Protein AF-A0A8X6PZG0-F1 (afdb_monomer_lite)

Sequence (199 aa):
KGEDDTPLEDIPSATTEDASEEKPSVKRQLSFAVSETLGEDVVFRRFLATEGVLCFWKNFAYEDHGRPFLRAAHDANMEYIANVLHQQWKIKSPSIVLVVVSNIAHLHTWTNKRQLEHFQAGLIKAANTTEMWIFTPGANIGITKVIGDAVHNELLRRQALLCHKHPNQSATSLPPLTLFGVTREDLIVYGDMLDGRVS

pLDDT: mean 77.66, std 20.61, range [31.45, 98.0]

Structure (mmCIF, N/CA/C/O backbone):
data_AF-A0A8X6PZG0-F1
#
_entry.id   AF-A0A8X6PZG0-F1
#
loop_
_atom_site.group_PDB
_atom_site.id
_atom_site.type_symbol
_atom_site.label_atom_id
_atom_site.label_alt_id
_atom_site.label_comp_id
_atom_site.label_asym_id
_atom_site.label_entity_id
_atom_site.label_seq_id
_atom_site.pdbx_PDB_ins_code
_atom_site.Cartn_x
_atom_site.Cartn_y
_atom_site.Cartn_z
_atom_site.occupancy
_atom_site.B_iso_or_equiv
_atom_site.auth_seq_id
_atom_site.auth_comp_id
_atom_site.auth_asym_id
_atom_site.auth_atom_id
_atom_site.pdbx_PDB_model_num
ATOM 1 N N . LYS A 1 1 ? 65.338 21.694 -45.130 1.00 38.59 1 LYS A N 1
ATOM 2 C CA . LYS A 1 1 ? 66.323 22.267 -44.180 1.00 38.59 1 LYS A CA 1
ATOM 3 C C . LYS A 1 1 ? 65.610 23.343 -43.368 1.00 38.59 1 LYS A C 1
ATOM 5 O O . LYS A 1 1 ? 65.278 24.348 -43.982 1.00 38.59 1 LYS A O 1
ATOM 10 N N . GLY A 1 2 ? 65.385 23.212 -42.059 1.00 41.38 2 GLY A N 1
ATOM 11 C CA . GLY A 1 2 ? 65.185 21.975 -41.265 1.00 41.38 2 GLY A CA 1
ATOM 12 C C . GLY A 1 2 ? 63.705 21.560 -41.329 1.00 41.38 2 GLY A C 1
ATOM 13 O O . GLY A 1 2 ? 62.927 22.302 -41.916 1.00 41.38 2 GLY A O 1
ATOM 14 N N . GLU A 1 3 ? 63.291 20.334 -41.022 1.00 41.53 3 GLU A N 1
ATOM 15 C CA . GLU A 1 3 ? 63.399 19.618 -39.735 1.00 41.53 3 GLU A CA 1
ATOM 16 C C . GLU A 1 3 ? 62.495 20.227 -38.656 1.00 41.53 3 GLU A C 1
ATOM 18 O O . GLU A 1 3 ? 62.712 21.331 -38.163 1.00 41.53 3 GLU A O 1
ATOM 23 N N . ASP A 1 4 ? 61.431 19.462 -38.427 1.00 48.03 4 ASP A N 1
ATOM 24 C CA . ASP A 1 4 ? 60.333 19.596 -37.484 1.00 48.03 4 ASP A CA 1
ATOM 25 C C . ASP A 1 4 ? 60.723 18.807 -36.231 1.00 48.03 4 ASP A C 1
ATOM 27 O O . ASP A 1 4 ? 61.134 17.655 -36.358 1.00 48.03 4 ASP A O 1
ATOM 31 N N . ASP A 1 5 ? 60.662 19.435 -35.060 1.00 48.94 5 ASP A N 1
ATOM 32 C CA . ASP A 1 5 ? 60.844 18.766 -33.770 1.00 48.94 5 ASP A CA 1
ATOM 33 C C . ASP A 1 5 ? 60.314 19.683 -32.656 1.00 48.94 5 ASP A C 1
ATOM 35 O O . ASP A 1 5 ? 60.959 20.637 -32.213 1.00 48.94 5 ASP A O 1
ATOM 39 N N . THR A 1 6 ? 59.086 19.436 -32.207 1.00 52.16 6 THR A N 1
ATOM 40 C CA . THR A 1 6 ? 58.574 19.960 -30.933 1.00 52.16 6 THR A CA 1
ATOM 41 C C . THR A 1 6 ? 57.732 18.856 -30.289 1.00 52.16 6 THR A C 1
ATOM 43 O O . THR A 1 6 ? 56.821 18.359 -30.952 1.00 52.16 6 THR A O 1
ATOM 46 N N . PRO A 1 7 ? 58.023 18.413 -29.050 1.00 42.44 7 PRO A N 1
ATOM 47 C CA . PRO A 1 7 ? 57.372 17.227 -28.500 1.00 42.44 7 PRO A CA 1
ATOM 48 C C . PRO A 1 7 ? 55.870 17.429 -28.285 1.00 42.44 7 PRO A C 1
ATOM 50 O O . PRO A 1 7 ? 55.440 18.457 -27.763 1.00 42.44 7 PRO A O 1
ATOM 53 N N . LEU A 1 8 ? 55.084 16.409 -28.631 1.00 47.78 8 LEU A N 1
ATOM 54 C CA . LEU A 1 8 ? 53.707 16.272 -28.164 1.00 47.78 8 LEU A CA 1
ATOM 55 C C . LEU A 1 8 ? 53.730 16.026 -26.650 1.00 47.78 8 LEU A C 1
ATOM 57 O O . LEU A 1 8 ? 54.269 15.015 -26.205 1.00 47.78 8 LEU A O 1
ATOM 61 N N . GLU A 1 9 ? 53.150 16.934 -25.865 1.00 43.19 9 GLU A N 1
ATOM 62 C CA . GLU A 1 9 ? 52.881 16.664 -24.450 1.00 43.19 9 GLU A CA 1
ATOM 63 C C . GLU A 1 9 ? 51.725 15.661 -24.331 1.00 43.19 9 GLU A C 1
ATOM 65 O O . GLU A 1 9 ? 50.643 15.864 -24.890 1.00 43.19 9 GLU A O 1
ATOM 70 N N . ASP A 1 10 ? 51.962 14.572 -23.597 1.00 39.94 10 ASP A N 1
ATOM 71 C CA . ASP A 1 10 ? 50.965 13.537 -23.339 1.00 39.94 10 ASP A CA 1
ATOM 72 C C . ASP A 1 10 ? 49.775 14.108 -22.555 1.00 39.94 10 ASP A C 1
ATOM 74 O O . ASP A 1 10 ? 49.874 14.430 -21.368 1.00 39.94 10 ASP A O 1
ATOM 78 N N . ILE A 1 11 ? 48.608 14.172 -23.201 1.00 42.94 11 ILE A N 1
ATOM 79 C CA . ILE A 1 11 ? 47.340 14.365 -22.494 1.00 42.94 11 ILE A CA 1
ATOM 80 C C . ILE A 1 11 ? 47.103 13.094 -21.665 1.00 42.94 11 ILE A C 1
ATOM 82 O O . ILE A 1 11 ? 46.973 12.018 -22.259 1.00 42.94 11 ILE A O 1
ATOM 86 N N . PRO A 1 12 ? 47.017 13.167 -20.322 1.00 37.25 12 PRO A N 1
ATOM 87 C CA . PRO A 1 12 ? 46.771 11.983 -19.517 1.00 37.25 12 PRO A CA 1
ATOM 88 C C . PRO A 1 12 ? 45.410 11.399 -19.893 1.00 37.25 12 PRO A C 1
ATOM 90 O O . PRO A 1 12 ? 44.373 12.052 -19.756 1.00 37.25 12 PRO A O 1
ATOM 93 N N . SER A 1 13 ? 45.431 10.160 -20.390 1.00 34.25 13 SER A N 1
ATOM 94 C CA . SER A 1 13 ? 44.223 9.391 -20.671 1.00 34.25 13 SER A CA 1
ATOM 95 C C . SER A 1 13 ? 43.369 9.359 -19.408 1.00 34.25 13 SER A C 1
ATOM 97 O O . SER A 1 13 ? 43.848 8.933 -18.356 1.00 34.25 13 SER A O 1
ATOM 99 N N . ALA A 1 14 ? 42.133 9.853 -19.498 1.00 32.38 14 ALA A N 1
ATOM 100 C CA . ALA A 1 14 ? 41.215 9.853 -18.372 1.00 32.38 14 ALA A CA 1
ATOM 101 C C . ALA A 1 14 ? 40.954 8.403 -17.958 1.00 32.38 14 ALA A C 1
ATOM 103 O O . ALA A 1 14 ? 40.225 7.674 -18.638 1.00 32.38 14 ALA A O 1
ATOM 104 N N . THR A 1 15 ? 41.580 7.991 -16.854 1.00 31.45 15 THR A N 1
ATOM 105 C CA . THR A 1 15 ? 41.373 6.683 -16.247 1.00 31.45 15 THR A CA 1
ATOM 106 C C . THR A 1 15 ? 39.877 6.507 -16.059 1.00 31.45 15 THR A C 1
ATOM 108 O O . THR A 1 15 ? 39.234 7.310 -15.382 1.00 31.45 15 THR A O 1
ATOM 111 N N . THR A 1 16 ? 39.308 5.483 -16.689 1.00 37.00 16 THR A N 1
ATOM 112 C CA . THR A 1 16 ? 37.933 5.096 -16.395 1.00 37.00 16 THR A CA 1
ATOM 113 C C . THR A 1 16 ? 37.967 4.476 -15.008 1.00 37.00 16 THR A C 1
ATOM 115 O O . THR A 1 16 ? 38.276 3.298 -14.856 1.00 37.00 16 THR A O 1
ATOM 118 N N . GLU A 1 17 ? 37.761 5.305 -13.986 1.00 37.28 17 GLU A N 1
ATOM 119 C CA . GLU A 1 17 ? 37.477 4.817 -12.647 1.00 37.28 17 GLU A CA 1
ATOM 120 C C . GLU A 1 17 ? 36.168 4.038 -12.746 1.00 37.28 17 GLU A C 1
ATOM 122 O O . GLU A 1 17 ? 35.089 4.624 -12.869 1.00 37.28 17 GLU A O 1
ATOM 127 N N . ASP A 1 18 ? 36.280 2.707 -12.738 1.00 34.50 18 ASP A N 1
ATOM 128 C CA . ASP A 1 18 ? 35.162 1.814 -12.471 1.00 34.50 18 ASP A CA 1
ATOM 129 C C . ASP A 1 18 ? 34.647 2.151 -11.071 1.00 34.50 18 ASP A C 1
ATOM 131 O O . ASP A 1 18 ? 35.077 1.594 -10.058 1.00 34.50 18 ASP A O 1
ATOM 135 N N . ALA A 1 19 ? 33.714 3.101 -11.022 1.00 34.88 19 ALA A N 1
ATOM 136 C CA . ALA A 1 19 ? 32.859 3.335 -9.882 1.00 34.88 19 ALA A CA 1
ATOM 137 C C . ALA A 1 19 ? 31.979 2.095 -9.726 1.00 34.88 19 ALA A C 1
ATOM 139 O O . ALA A 1 19 ? 30.840 2.044 -10.195 1.00 34.88 19 ALA A O 1
ATOM 140 N N . SER A 1 20 ? 32.535 1.069 -9.081 1.00 39.41 20 SER A N 1
ATOM 141 C CA . SER A 1 20 ? 31.776 -0.057 -8.577 1.00 39.41 20 SER A CA 1
ATOM 142 C C . SER A 1 20 ? 30.712 0.510 -7.647 1.00 39.41 20 SER A C 1
ATOM 144 O O . SER A 1 20 ? 31.014 0.886 -6.513 1.00 39.41 20 SER A O 1
ATOM 146 N N . GLU A 1 21 ? 29.475 0.603 -8.137 1.00 42.00 21 GLU A N 1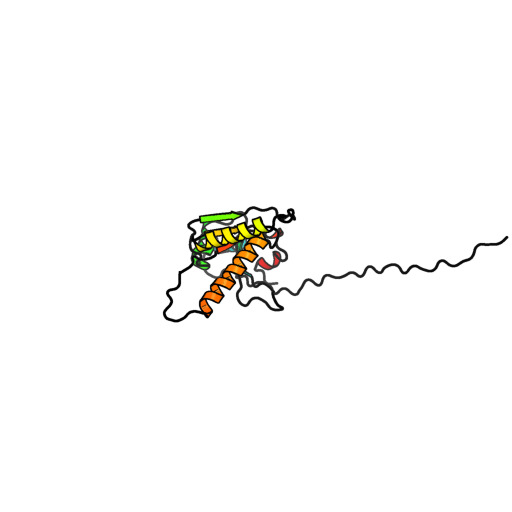
ATOM 147 C CA . GLU A 1 21 ? 28.314 0.850 -7.295 1.00 42.00 21 GLU A CA 1
ATOM 148 C C . GLU A 1 21 ? 28.261 -0.284 -6.268 1.00 42.00 21 GLU A C 1
ATOM 150 O O . GLU A 1 21 ? 27.760 -1.378 -6.548 1.00 42.00 21 GLU A O 1
ATOM 155 N N . GLU A 1 22 ? 28.817 -0.041 -5.077 1.00 38.97 22 GLU A N 1
ATOM 156 C CA . GLU A 1 22 ? 28.625 -0.912 -3.929 1.00 38.97 22 GLU A CA 1
ATOM 157 C C . GLU A 1 22 ? 27.123 -0.966 -3.669 1.00 38.97 22 GLU A C 1
ATOM 159 O O . GLU A 1 22 ? 26.534 -0.055 -3.078 1.00 38.97 22 GLU A O 1
ATOM 164 N N . LYS A 1 23 ? 26.483 -2.041 -4.147 1.00 42.41 23 LYS A N 1
ATOM 165 C CA . LYS A 1 23 ? 25.095 -2.334 -3.806 1.00 42.41 23 LYS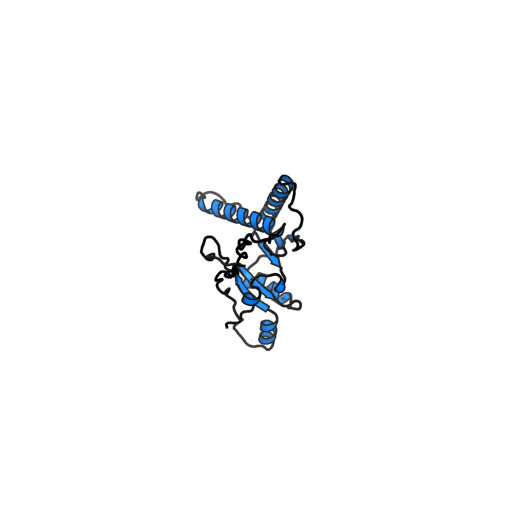 A CA 1
ATOM 166 C C . LYS A 1 23 ? 25.009 -2.295 -2.281 1.00 42.41 23 LYS A C 1
ATOM 168 O O . LYS A 1 23 ? 25.719 -3.071 -1.635 1.00 42.41 23 LYS A O 1
ATOM 173 N N . PRO A 1 24 ? 24.185 -1.406 -1.696 1.00 44.41 24 PRO A N 1
ATOM 174 C CA . PRO A 1 24 ? 24.128 -1.265 -0.252 1.00 44.41 24 PRO A CA 1
ATOM 175 C C . PRO A 1 24 ? 23.790 -2.618 0.371 1.00 44.41 24 PRO A C 1
ATOM 177 O O . PRO A 1 24 ? 23.024 -3.393 -0.202 1.00 44.41 24 PRO A O 1
ATOM 180 N N . SER A 1 25 ? 24.348 -2.905 1.546 1.00 47.44 25 SER A N 1
ATOM 181 C CA . SER A 1 25 ? 24.145 -4.169 2.257 1.00 47.44 25 SER A CA 1
ATOM 182 C C . SER A 1 25 ? 22.712 -4.282 2.804 1.00 47.44 25 SER A C 1
ATOM 184 O O . SER A 1 25 ? 22.428 -4.084 3.989 1.00 47.44 25 SER A O 1
ATOM 186 N N . VAL A 1 26 ? 21.774 -4.599 1.907 1.00 54.59 26 VAL A N 1
ATOM 187 C CA . VAL A 1 26 ? 20.368 -4.832 2.235 1.00 54.59 26 VAL A CA 1
ATOM 188 C C . VAL A 1 26 ? 20.246 -6.153 2.997 1.00 54.59 26 VAL A C 1
ATOM 190 O O . VAL A 1 26 ? 20.690 -7.203 2.535 1.00 54.59 26 VAL A O 1
ATOM 193 N N . LYS A 1 27 ? 19.626 -6.119 4.180 1.00 57.44 27 LYS A N 1
ATOM 194 C CA . LYS A 1 27 ? 19.271 -7.328 4.926 1.00 57.44 27 LYS A CA 1
ATOM 195 C C . LYS A 1 27 ? 18.163 -8.059 4.174 1.00 57.44 27 LYS A C 1
ATOM 197 O O . LYS A 1 27 ? 17.164 -7.443 3.799 1.00 57.44 27 LYS A O 1
ATOM 202 N N . ARG A 1 28 ? 18.315 -9.378 4.012 1.00 59.06 28 ARG A N 1
ATOM 203 C CA . ARG A 1 28 ? 17.260 -10.248 3.478 1.00 59.06 28 ARG A CA 1
ATOM 204 C C . ARG A 1 28 ? 15.974 -10.046 4.286 1.00 59.06 28 ARG A C 1
ATOM 206 O O . ARG A 1 28 ? 16.001 -10.032 5.516 1.00 59.06 28 ARG A O 1
ATOM 213 N N . GLN A 1 29 ? 14.865 -9.890 3.575 1.00 71.06 29 GLN A N 1
ATOM 214 C CA . GLN A 1 29 ? 13.555 -9.652 4.169 1.00 71.06 29 GLN A CA 1
ATOM 215 C C . GLN A 1 29 ? 13.000 -10.949 4.769 1.00 71.06 29 GLN A C 1
ATOM 217 O O . GLN A 1 29 ? 13.155 -12.026 4.184 1.00 71.06 29 GLN A O 1
ATOM 222 N N . LEU A 1 30 ? 12.375 -10.858 5.947 1.00 59.81 30 LEU A N 1
ATOM 223 C CA . LEU A 1 30 ? 11.860 -12.035 6.649 1.00 59.81 30 LEU A CA 1
ATOM 224 C C . LEU A 1 30 ? 10.724 -12.651 5.836 1.00 59.81 30 LEU A C 1
ATOM 226 O O . LEU A 1 30 ? 9.656 -12.063 5.704 1.00 59.81 30 LEU A O 1
ATOM 230 N N . SER A 1 31 ? 10.964 -13.835 5.294 1.00 50.22 31 SER A N 1
ATOM 231 C CA . SER A 1 31 ? 10.019 -14.604 4.490 1.00 50.22 31 SER A CA 1
ATOM 232 C C . SER A 1 31 ? 9.820 -15.960 5.158 1.00 50.22 31 SER A C 1
ATOM 234 O O . SER A 1 31 ? 10.783 -16.613 5.561 1.00 50.22 31 SER A O 1
ATOM 236 N N . PHE A 1 32 ? 8.563 -16.358 5.333 1.00 50.75 32 PHE A N 1
ATOM 237 C CA . PHE A 1 32 ? 8.198 -17.572 6.050 1.00 50.75 32 PHE A CA 1
ATOM 238 C C . PHE A 1 32 ? 7.709 -18.619 5.053 1.00 50.75 32 PHE A C 1
ATOM 240 O O . PHE A 1 32 ? 6.644 -18.482 4.450 1.00 50.75 32 PHE A O 1
ATOM 247 N N . ALA A 1 33 ? 8.468 -19.704 4.906 1.00 49.09 33 ALA A N 1
ATOM 248 C CA . ALA A 1 33 ? 7.941 -20.911 4.288 1.00 49.09 33 ALA A CA 1
ATOM 249 C C . ALA A 1 33 ? 6.881 -21.519 5.224 1.00 49.09 33 ALA A C 1
ATOM 251 O O . ALA A 1 33 ? 7.169 -21.810 6.385 1.00 49.09 33 ALA A O 1
ATOM 252 N N . VAL A 1 34 ? 5.657 -21.707 4.722 1.00 45.34 34 VAL A N 1
ATOM 253 C CA . VAL A 1 34 ? 4.503 -22.177 5.511 1.00 45.34 34 VAL A CA 1
ATOM 254 C C . VAL A 1 34 ? 4.805 -23.501 6.224 1.00 45.34 34 VAL A C 1
ATOM 256 O O . VAL A 1 34 ? 5.212 -24.470 5.580 1.00 45.34 34 VAL A O 1
ATOM 259 N N . SER A 1 35 ? 4.549 -23.548 7.532 1.00 41.91 35 SER A N 1
ATOM 260 C CA . SER A 1 35 ? 4.639 -24.713 8.427 1.00 41.91 35 SER A CA 1
ATOM 261 C C . SER A 1 35 ? 3.492 -24.564 9.440 1.00 41.91 35 SER A C 1
ATOM 263 O O . SER A 1 35 ? 3.418 -23.523 10.081 1.00 41.91 35 SER A O 1
ATOM 265 N N . GLU A 1 36 ? 2.525 -25.462 9.625 1.00 45.12 36 GLU A N 1
ATOM 266 C CA . GLU A 1 36 ? 2.284 -26.833 9.127 1.00 45.12 36 GLU A CA 1
ATOM 267 C C . GLU A 1 36 ? 0.831 -26.921 8.542 1.00 45.12 36 GLU A C 1
ATOM 269 O O . GLU A 1 36 ? 0.201 -25.881 8.370 1.00 45.12 36 GLU A O 1
ATOM 274 N N . THR A 1 37 ? 0.180 -28.030 8.147 1.00 42.72 37 THR A N 1
ATOM 275 C CA . THR A 1 37 ? 0.330 -29.479 8.425 1.00 42.72 37 THR A CA 1
ATOM 276 C C . THR A 1 37 ? 0.158 -30.351 7.162 1.00 42.72 37 THR A C 1
ATOM 278 O O . THR A 1 37 ? 0.928 -30.197 6.216 1.00 42.72 37 THR A O 1
ATOM 281 N N . LEU A 1 38 ? -0.767 -31.320 7.152 1.00 45.19 38 LEU A N 1
ATOM 282 C CA . LEU A 1 38 ? -0.899 -32.363 6.130 1.00 45.19 38 LEU A CA 1
ATOM 283 C C . LEU A 1 38 ? -1.725 -31.927 4.907 1.00 45.19 38 LEU A C 1
ATOM 285 O O . LEU A 1 38 ? -2.863 -31.484 5.043 1.00 45.19 38 LEU A O 1
ATOM 289 N N . GLY A 1 39 ? -1.198 -32.201 3.710 1.00 47.06 39 GLY A N 1
ATOM 290 C CA . GLY A 1 39 ? -1.947 -32.218 2.447 1.00 47.06 39 GLY A CA 1
ATOM 291 C C . GLY A 1 39 ? -1.049 -32.003 1.226 1.00 47.06 39 GLY A C 1
ATOM 292 O O . GLY A 1 39 ? -0.124 -31.194 1.283 1.00 47.06 39 GLY A O 1
ATOM 293 N N . GLU A 1 40 ? -1.326 -32.683 0.107 1.00 48.28 40 GLU A N 1
ATOM 294 C CA . GLU A 1 40 ? -0.607 -32.468 -1.170 1.00 48.28 40 GLU A CA 1
ATOM 295 C C . GLU A 1 40 ? -0.717 -31.003 -1.650 1.00 48.28 40 GLU A C 1
ATOM 297 O O . GLU A 1 40 ? 0.245 -30.431 -2.169 1.00 48.28 40 GLU A O 1
ATOM 302 N N . ASP A 1 41 ? -1.840 -30.354 -1.322 1.00 54.69 41 ASP A N 1
ATOM 303 C CA . ASP A 1 41 ? -2.086 -28.909 -1.394 1.00 54.69 41 ASP A CA 1
ATOM 304 C C . ASP A 1 41 ? -0.923 -28.028 -0.903 1.00 54.69 41 ASP A C 1
ATOM 306 O O . ASP A 1 41 ? -0.700 -26.944 -1.441 1.00 54.69 41 ASP A O 1
ATOM 310 N N . VAL A 1 42 ? -0.194 -28.441 0.141 1.00 50.06 42 VAL A N 1
ATOM 311 C CA . VAL A 1 42 ? 0.846 -27.612 0.778 1.00 50.06 42 VAL A CA 1
ATOM 312 C C . VAL A 1 42 ? 2.086 -27.492 -0.110 1.00 50.06 42 VAL A C 1
ATOM 314 O O . VAL A 1 42 ? 2.713 -26.431 -0.158 1.00 50.06 42 VAL A O 1
ATOM 317 N N . VAL A 1 43 ? 2.417 -28.547 -0.859 1.00 49.84 43 VAL A N 1
ATOM 318 C CA . VAL A 1 43 ? 3.528 -28.529 -1.821 1.00 49.84 43 VAL A CA 1
ATOM 319 C C . VAL A 1 43 ? 3.181 -27.603 -2.986 1.00 49.84 43 VAL A C 1
ATOM 321 O O . VAL A 1 43 ? 3.980 -26.736 -3.330 1.00 49.84 43 VAL A O 1
ATOM 324 N N . PHE A 1 44 ? 1.962 -27.710 -3.521 1.00 52.84 44 PHE A N 1
ATOM 325 C CA . PHE A 1 44 ? 1.475 -26.849 -4.603 1.00 52.84 44 PHE A CA 1
ATOM 326 C C . PHE A 1 44 ? 1.447 -25.365 -4.187 1.00 52.84 44 PHE A C 1
ATOM 328 O O . PHE A 1 44 ? 1.975 -24.507 -4.895 1.00 52.84 44 PHE A O 1
ATOM 335 N N . ARG A 1 45 ? 0.940 -25.052 -2.984 1.00 52.72 45 ARG A N 1
ATOM 336 C CA . ARG A 1 45 ? 0.908 -23.678 -2.441 1.00 52.72 45 ARG A CA 1
ATOM 337 C C . ARG A 1 45 ? 2.302 -23.067 -2.264 1.00 52.72 45 ARG A C 1
ATOM 339 O O . ARG A 1 45 ? 2.478 -21.904 -2.607 1.00 52.72 45 ARG A O 1
ATOM 346 N N . ARG A 1 46 ? 3.302 -23.835 -1.804 1.00 50.44 46 ARG A N 1
ATOM 347 C CA . ARG A 1 46 ? 4.698 -23.359 -1.656 1.00 50.44 46 ARG A CA 1
ATOM 348 C C . ARG A 1 46 ? 5.372 -22.974 -2.981 1.00 50.44 46 ARG A C 1
ATOM 350 O O . ARG A 1 46 ? 6.333 -22.210 -2.952 1.00 50.44 46 ARG A O 1
ATOM 357 N N . PHE A 1 47 ? 4.897 -23.479 -4.122 1.00 55.12 47 PHE A N 1
ATOM 358 C CA . PHE A 1 47 ? 5.377 -23.054 -5.442 1.00 55.12 47 PHE A CA 1
ATOM 359 C C . PHE A 1 47 ? 4.615 -21.848 -6.007 1.00 55.12 47 PHE A C 1
ATOM 361 O O . PHE A 1 47 ? 5.173 -21.120 -6.825 1.00 55.12 47 PHE A O 1
ATOM 368 N N . LEU A 1 48 ? 3.372 -21.620 -5.568 1.00 66.44 48 LEU A N 1
ATOM 369 C CA . LEU A 1 48 ? 2.512 -20.551 -6.082 1.00 66.44 48 LEU A CA 1
ATOM 370 C C . LEU A 1 48 ? 2.464 -19.292 -5.205 1.00 66.44 48 LEU A C 1
ATOM 372 O O . LEU A 1 48 ? 2.015 -18.260 -5.699 1.00 66.44 48 LEU A O 1
ATOM 376 N N . ALA A 1 49 ? 2.906 -19.331 -3.943 1.00 77.25 49 ALA A N 1
ATOM 377 C CA . ALA A 1 49 ? 2.964 -18.142 -3.093 1.00 77.25 49 ALA A CA 1
ATOM 378 C C . ALA A 1 49 ? 4.058 -18.180 -2.007 1.00 77.25 49 ALA A C 1
ATOM 380 O O . ALA A 1 49 ? 4.408 -19.234 -1.475 1.00 77.25 49 ALA A O 1
ATOM 381 N N . THR A 1 50 ? 4.563 -16.999 -1.637 1.00 85.31 50 THR A N 1
ATOM 382 C CA . THR A 1 50 ? 5.499 -16.780 -0.520 1.00 85.31 50 THR A CA 1
ATOM 383 C C . THR A 1 50 ? 5.035 -15.582 0.306 1.00 85.31 50 THR A C 1
ATOM 385 O O . THR A 1 50 ? 4.792 -14.508 -0.242 1.00 85.31 50 THR A O 1
ATOM 388 N N . GLU A 1 51 ? 4.931 -15.746 1.624 1.00 87.56 51 GLU A N 1
ATOM 389 C CA . GLU A 1 51 ? 4.557 -14.676 2.556 1.00 87.56 51 GLU A CA 1
ATOM 390 C C . GLU A 1 51 ? 5.772 -14.171 3.339 1.00 87.56 51 GLU A C 1
ATOM 392 O O . GLU A 1 51 ? 6.687 -14.930 3.670 1.00 87.56 51 GLU A O 1
ATOM 397 N N . GLY A 1 52 ? 5.784 -12.879 3.662 1.00 89.62 52 GLY A N 1
ATOM 398 C CA . GLY A 1 52 ? 6.871 -12.279 4.426 1.00 89.62 52 GLY A CA 1
ATOM 399 C C . GLY A 1 52 ? 6.604 -10.848 4.875 1.00 89.62 52 GLY A C 1
ATOM 400 O O . GLY A 1 52 ? 5.483 -10.347 4.809 1.00 89.62 52 GLY A O 1
ATOM 401 N N . VAL A 1 53 ? 7.657 -10.185 5.349 1.00 91.19 53 VAL A N 1
ATOM 402 C CA . VAL A 1 53 ? 7.644 -8.831 5.902 1.00 91.19 53 VAL A CA 1
ATOM 403 C C . VAL A 1 53 ? 8.797 -8.015 5.310 1.00 91.19 53 VAL A C 1
ATOM 405 O O . VAL A 1 53 ? 9.957 -8.397 5.436 1.00 91.19 53 VAL A O 1
ATOM 408 N N . LEU A 1 54 ? 8.467 -6.875 4.696 1.00 91.44 54 LEU A N 1
ATOM 409 C CA . LEU A 1 54 ? 9.406 -5.870 4.192 1.00 91.44 54 LEU A CA 1
ATOM 410 C C . LEU A 1 54 ? 9.708 -4.820 5.269 1.00 91.44 54 LEU A C 1
ATOM 412 O O . LEU A 1 54 ? 8.851 -3.993 5.584 1.00 91.44 54 LEU A O 1
ATOM 416 N N . CYS A 1 55 ? 10.931 -4.795 5.785 1.00 91.19 55 CYS A N 1
ATOM 417 C CA . CYS A 1 55 ? 11.472 -3.681 6.558 1.00 91.19 55 CYS A CA 1
ATOM 418 C C . CYS A 1 55 ? 12.321 -2.797 5.634 1.00 91.19 55 CYS A C 1
ATOM 420 O O . CYS A 1 55 ? 13.329 -3.244 5.081 1.00 91.19 55 CYS A O 1
ATOM 422 N N . PHE A 1 56 ? 11.925 -1.537 5.458 1.00 90.50 56 PHE A N 1
ATOM 423 C CA . PHE A 1 56 ? 12.651 -0.585 4.614 1.00 90.50 56 PHE A CA 1
ATOM 424 C C . PHE A 1 56 ? 13.848 0.016 5.361 1.00 90.50 56 PHE A C 1
ATOM 426 O O . PHE A 1 56 ? 13.776 0.243 6.567 1.00 90.50 56 PHE A O 1
ATOM 433 N N . TRP A 1 57 ? 14.941 0.297 4.647 1.00 87.81 57 TRP A N 1
ATOM 434 C CA . TRP A 1 57 ? 16.072 1.055 5.187 1.00 87.81 57 TRP A CA 1
ATOM 435 C C . TRP A 1 57 ? 15.803 2.559 5.077 1.00 87.81 57 TRP A C 1
ATOM 437 O O . TRP A 1 57 ? 15.531 3.068 3.988 1.00 87.81 57 TRP A O 1
ATOM 447 N N . LYS A 1 58 ? 15.876 3.277 6.199 1.00 87.31 58 LYS A N 1
ATOM 448 C CA . LYS A 1 58 ? 15.618 4.717 6.302 1.00 87.31 58 LYS A CA 1
ATOM 449 C C . LYS A 1 58 ? 16.392 5.290 7.489 1.00 87.31 58 LYS A C 1
ATOM 451 O O . LYS A 1 58 ? 16.487 4.654 8.529 1.00 87.31 58 LYS A O 1
ATOM 456 N N . ASN A 1 59 ? 16.932 6.503 7.354 1.00 89.00 59 ASN A N 1
ATOM 457 C CA . ASN A 1 59 ? 17.644 7.203 8.435 1.00 89.00 59 ASN A CA 1
ATOM 458 C C . ASN A 1 59 ? 18.754 6.356 9.108 1.00 89.00 59 ASN A C 1
ATOM 460 O O . ASN A 1 59 ? 18.882 6.360 10.328 1.00 89.00 59 ASN A O 1
ATOM 464 N N . PHE A 1 60 ? 19.550 5.636 8.306 1.00 91.44 60 PHE A N 1
ATOM 465 C CA . PHE A 1 60 ? 20.654 4.766 8.755 1.00 91.44 60 PHE A CA 1
ATOM 466 C C . PHE A 1 60 ? 20.248 3.537 9.601 1.00 91.44 60 PHE A C 1
ATOM 468 O O . PHE A 1 60 ? 21.103 2.925 10.241 1.00 91.44 60 PHE A O 1
ATOM 475 N N . ALA A 1 61 ? 18.972 3.142 9.580 1.00 91.50 61 ALA A N 1
ATOM 476 C CA . ALA A 1 61 ? 18.470 1.926 10.217 1.00 91.50 61 ALA A CA 1
ATOM 477 C C . ALA A 1 61 ? 17.387 1.240 9.362 1.00 91.50 61 ALA A C 1
ATOM 479 O O . ALA A 1 61 ? 16.923 1.785 8.360 1.00 91.50 61 ALA A O 1
ATOM 480 N N . TYR A 1 62 ? 16.968 0.036 9.756 1.00 89.75 62 TYR A N 1
ATOM 481 C CA . TYR A 1 62 ? 15.725 -0.561 9.254 1.00 89.75 62 TYR A CA 1
ATOM 482 C C . TYR A 1 62 ? 14.539 -0.013 10.052 1.00 89.75 62 TYR A C 1
ATOM 484 O O . TYR A 1 62 ? 14.678 0.221 11.249 1.00 89.75 62 TYR A O 1
ATOM 492 N N . GLU A 1 63 ? 13.380 0.167 9.416 1.00 89.94 63 GLU A N 1
ATOM 493 C CA . GLU A 1 63 ? 12.140 0.477 10.137 1.00 89.94 63 GLU A CA 1
ATOM 494 C C . GLU A 1 63 ? 11.796 -0.644 11.138 1.00 89.94 63 GLU A C 1
ATOM 496 O O . GLU A 1 63 ? 11.754 -1.818 10.763 1.00 89.94 63 GLU A O 1
ATOM 501 N N . ASP A 1 64 ? 11.492 -0.276 12.390 1.00 86.19 64 ASP A N 1
ATOM 502 C CA . ASP A 1 64 ? 11.098 -1.213 13.463 1.00 86.19 64 ASP A CA 1
ATOM 503 C C . ASP A 1 64 ? 9.821 -1.999 13.125 1.00 86.19 64 ASP A C 1
ATOM 505 O O . ASP A 1 64 ? 9.604 -3.126 13.574 1.00 86.19 64 ASP A O 1
ATOM 509 N N . HIS A 1 65 ? 8.952 -1.387 12.322 1.00 88.38 65 HIS A N 1
ATOM 510 C CA . HIS A 1 65 ? 7.735 -1.990 11.810 1.00 88.38 65 HIS A CA 1
ATOM 511 C C . HIS A 1 65 ? 7.907 -2.257 10.321 1.00 88.38 65 HIS A C 1
ATOM 513 O O . HIS A 1 65 ? 7.999 -1.316 9.532 1.00 88.38 65 HIS A O 1
ATOM 519 N N . GLY A 1 66 ? 7.884 -3.526 9.923 1.00 90.94 66 GLY A N 1
ATOM 520 C CA . GLY A 1 66 ? 7.813 -3.896 8.514 1.00 90.94 66 GLY A CA 1
ATOM 521 C C . GLY A 1 66 ? 6.408 -3.750 7.916 1.00 90.94 66 GLY A C 1
ATOM 522 O O . GLY A 1 66 ? 5.454 -3.326 8.577 1.00 90.94 66 GLY A O 1
ATOM 523 N N . ARG A 1 67 ? 6.266 -4.092 6.636 1.00 92.31 67 ARG A N 1
ATOM 524 C CA . ARG A 1 67 ? 4.986 -4.216 5.922 1.00 92.31 67 ARG A CA 1
ATOM 525 C C . ARG A 1 67 ? 4.835 -5.656 5.437 1.00 92.31 67 ARG A C 1
ATOM 527 O O . ARG A 1 67 ? 5.785 -6.159 4.840 1.00 92.31 67 ARG A O 1
ATOM 534 N N . PRO A 1 68 ? 3.702 -6.333 5.675 1.00 94.44 68 PRO A N 1
ATOM 535 C CA . PRO A 1 68 ? 3.520 -7.681 5.163 1.00 94.44 68 PRO A CA 1
ATOM 536 C C . PRO A 1 68 ? 3.480 -7.661 3.629 1.00 94.44 68 PRO A C 1
ATOM 538 O O . PRO A 1 68 ? 2.960 -6.717 3.029 1.00 94.44 68 PRO A O 1
ATOM 541 N N . PHE A 1 69 ? 4.036 -8.694 3.002 1.00 93.94 69 PHE A N 1
ATOM 542 C CA . PHE A 1 69 ? 3.971 -8.906 1.562 1.00 93.94 69 PHE A CA 1
ATOM 543 C C . PHE A 1 69 ? 3.562 -10.342 1.241 1.00 93.94 69 PHE A C 1
ATOM 545 O O . PHE A 1 69 ? 3.824 -11.274 2.003 1.00 93.94 69 PHE A O 1
ATOM 552 N N . LEU A 1 70 ? 2.928 -10.494 0.083 1.00 92.94 70 LEU A N 1
ATOM 553 C CA . LEU A 1 70 ? 2.559 -11.768 -0.510 1.00 92.94 70 LEU A CA 1
ATOM 554 C C . LEU A 1 70 ? 3.089 -11.763 -1.942 1.00 92.94 70 LEU A C 1
ATOM 556 O O . LEU A 1 70 ? 2.588 -11.030 -2.793 1.00 92.94 70 LEU A O 1
ATOM 560 N N . ARG A 1 71 ? 4.115 -12.570 -2.197 1.00 90.94 71 ARG A N 1
ATOM 561 C CA . ARG A 1 71 ? 4.508 -12.961 -3.549 1.00 90.94 71 ARG A CA 1
ATOM 562 C C . ARG A 1 71 ? 3.541 -14.050 -3.997 1.00 90.94 71 ARG A C 1
ATOM 564 O O . ARG A 1 71 ? 3.296 -14.984 -3.238 1.00 90.94 71 ARG A O 1
ATOM 571 N N . ALA A 1 72 ? 3.013 -13.946 -5.209 1.00 89.75 72 ALA A N 1
ATOM 572 C CA . ALA A 1 72 ? 2.111 -14.936 -5.780 1.00 89.75 72 ALA A CA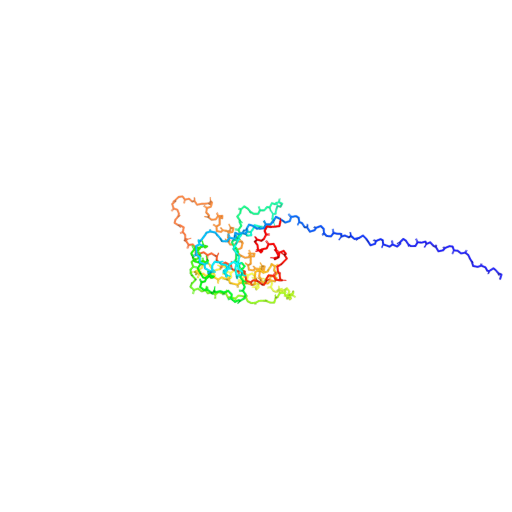 1
ATOM 573 C C . ALA A 1 72 ? 2.405 -15.128 -7.271 1.00 89.75 72 ALA A C 1
ATOM 575 O O . ALA A 1 72 ? 2.750 -14.173 -7.970 1.00 89.75 72 ALA A O 1
ATOM 576 N N . ALA A 1 73 ? 2.258 -16.359 -7.753 1.00 88.44 73 ALA A N 1
ATOM 577 C CA . ALA A 1 73 ? 2.256 -16.669 -9.173 1.00 88.44 73 ALA A CA 1
ATOM 578 C C . ALA A 1 73 ? 1.015 -16.067 -9.857 1.00 88.44 73 ALA A C 1
ATOM 580 O O . ALA A 1 73 ? -0.011 -15.819 -9.223 1.00 88.44 73 ALA A O 1
ATOM 581 N N . HIS A 1 74 ? 1.098 -15.842 -11.168 1.00 88.50 74 HIS A N 1
ATOM 582 C CA . HIS A 1 74 ? 0.026 -15.224 -11.963 1.00 88.50 74 HIS A CA 1
ATOM 583 C C . HIS A 1 74 ? -1.303 -16.007 -11.982 1.00 88.50 74 HIS A C 1
ATOM 585 O O . HIS A 1 74 ? -2.356 -15.441 -12.261 1.00 88.50 74 HIS A O 1
ATOM 591 N N . ASP A 1 75 ? -1.226 -17.300 -11.689 1.00 86.00 75 ASP A N 1
ATOM 592 C CA . ASP A 1 75 ? -2.273 -18.316 -11.649 1.00 86.00 75 ASP A CA 1
ATOM 593 C C . ASP A 1 75 ? -2.576 -18.778 -10.210 1.00 86.00 75 ASP A C 1
ATOM 595 O O . ASP A 1 75 ? -3.304 -19.749 -9.997 1.00 86.00 75 ASP A O 1
ATOM 599 N N . ALA A 1 76 ? -2.034 -18.080 -9.204 1.00 86.25 76 ALA A N 1
ATOM 600 C CA . ALA A 1 76 ? -2.320 -18.359 -7.806 1.00 86.25 76 ALA A CA 1
ATOM 601 C C . ALA A 1 76 ? -3.820 -18.211 -7.499 1.00 86.25 76 ALA A C 1
ATOM 603 O O . ALA A 1 76 ? -4.504 -17.298 -7.961 1.00 86.25 76 ALA A O 1
ATOM 604 N N . ASN A 1 77 ? -4.324 -19.120 -6.667 1.00 86.94 77 ASN A N 1
ATOM 605 C CA . ASN A 1 77 ? -5.726 -19.165 -6.278 1.00 86.94 77 ASN A CA 1
ATOM 606 C C . ASN A 1 77 ? -6.163 -17.868 -5.547 1.00 86.94 77 ASN A C 1
ATOM 608 O O . ASN A 1 77 ? -5.534 -17.439 -4.577 1.00 86.94 77 ASN A O 1
ATOM 612 N N . MET A 1 78 ? -7.263 -17.254 -5.994 1.00 89.00 78 MET A N 1
ATOM 613 C CA . MET A 1 78 ? -7.740 -15.973 -5.455 1.00 89.00 78 MET A CA 1
ATOM 614 C C . MET A 1 78 ? -8.343 -16.098 -4.051 1.00 89.00 78 MET A C 1
ATOM 616 O O . MET A 1 78 ? -8.196 -15.179 -3.243 1.00 89.00 78 MET A O 1
ATOM 620 N N . GLU A 1 79 ? -8.975 -17.227 -3.725 1.00 89.81 79 GLU A N 1
ATOM 621 C CA . GLU A 1 79 ? -9.503 -17.500 -2.385 1.00 89.81 79 GLU A CA 1
ATOM 622 C C . GLU A 1 79 ? -8.370 -17.575 -1.347 1.00 89.81 79 GLU A C 1
ATOM 624 O O . GLU A 1 79 ? -8.531 -17.090 -0.226 1.00 89.81 79 GLU A O 1
ATOM 629 N N . TYR A 1 80 ? -7.197 -18.095 -1.727 1.00 87.12 80 TYR A N 1
ATOM 630 C CA . TYR A 1 80 ? -5.987 -18.068 -0.905 1.00 87.12 80 TYR A CA 1
ATOM 631 C C . TYR A 1 80 ? -5.543 -16.630 -0.623 1.00 87.12 80 TYR A C 1
ATOM 633 O O . TYR A 1 80 ? -5.369 -16.270 0.540 1.00 87.12 80 TYR A O 1
ATOM 641 N N . ILE A 1 81 ? -5.428 -15.787 -1.656 1.00 90.62 81 ILE A N 1
ATOM 642 C CA . ILE A 1 81 ? -5.047 -14.372 -1.500 1.00 90.62 81 ILE A CA 1
ATOM 643 C C . ILE A 1 81 ? -6.047 -13.649 -0.582 1.00 90.62 81 ILE A C 1
ATOM 645 O O . ILE A 1 81 ? -5.645 -12.981 0.371 1.00 90.62 81 ILE A O 1
ATOM 649 N N . ALA A 1 82 ? -7.353 -13.830 -0.798 1.00 91.44 82 ALA A N 1
ATOM 650 C CA . ALA A 1 82 ? -8.390 -13.249 0.055 1.00 91.44 82 ALA A CA 1
ATOM 651 C C . ALA A 1 82 ? -8.295 -13.736 1.516 1.00 91.44 82 ALA A C 1
ATOM 653 O O . ALA A 1 82 ? -8.456 -12.946 2.451 1.00 91.44 82 ALA A O 1
ATOM 654 N N . ASN A 1 83 ? -7.979 -15.018 1.728 1.00 90.88 83 ASN A N 1
ATOM 655 C CA . ASN A 1 83 ? -7.753 -15.588 3.053 1.00 90.88 83 ASN A CA 1
ATOM 656 C C . ASN A 1 83 ? -6.517 -14.984 3.746 1.00 90.88 83 ASN A C 1
ATOM 658 O O . ASN A 1 83 ? -6.590 -14.674 4.935 1.00 90.88 83 ASN A O 1
ATOM 662 N N . VAL A 1 84 ? -5.416 -14.740 3.026 1.00 91.88 84 VAL A N 1
ATOM 663 C CA . VAL A 1 84 ? -4.247 -14.011 3.556 1.00 91.88 84 VAL A CA 1
ATOM 664 C C . VAL A 1 84 ? -4.663 -12.616 4.038 1.00 91.88 84 VAL A C 1
ATOM 666 O O . VAL A 1 84 ? -4.471 -12.284 5.210 1.00 91.88 84 VAL A O 1
ATOM 669 N N . LEU A 1 85 ? -5.314 -11.823 3.179 1.00 93.25 85 LEU A N 1
ATOM 670 C CA . LEU A 1 85 ? -5.698 -10.442 3.500 1.00 93.25 85 LEU A CA 1
ATOM 671 C C . LEU A 1 85 ? -6.651 -10.352 4.705 1.00 93.25 85 LEU A C 1
ATOM 673 O O . LEU A 1 85 ? -6.442 -9.530 5.602 1.00 93.25 85 LEU A O 1
ATOM 677 N N . HIS A 1 86 ? -7.685 -11.196 4.752 1.00 92.75 86 HIS A N 1
ATOM 678 C CA . HIS A 1 86 ? -8.718 -11.127 5.788 1.00 92.75 86 HIS A CA 1
ATOM 679 C C . HIS A 1 86 ? -8.379 -11.918 7.057 1.00 92.75 86 HIS A C 1
ATOM 681 O O . HIS A 1 86 ? -8.583 -11.411 8.163 1.00 92.75 86 HIS A O 1
ATOM 687 N N . GLN A 1 87 ? -7.870 -13.149 6.939 1.00 92.12 87 GLN A N 1
ATOM 688 C CA . GLN A 1 87 ? -7.631 -14.011 8.101 1.00 92.12 87 GLN A CA 1
ATOM 689 C C . GLN A 1 87 ? -6.241 -13.843 8.700 1.00 92.12 87 GLN A C 1
ATOM 691 O O . GLN A 1 87 ? -6.134 -13.896 9.925 1.00 92.12 87 GLN A O 1
ATOM 696 N N . GLN A 1 88 ? -5.202 -13.604 7.898 1.00 91.75 88 GLN A N 1
ATOM 697 C CA . GLN A 1 88 ? -3.848 -13.418 8.426 1.00 91.75 88 GLN A CA 1
ATOM 698 C C . GLN A 1 88 ? -3.584 -11.944 8.745 1.00 91.75 88 GLN A C 1
ATOM 700 O O . GLN A 1 88 ? -3.332 -11.596 9.896 1.00 91.75 88 GLN A O 1
ATOM 705 N N . TRP A 1 89 ? -3.726 -11.055 7.759 1.00 94.44 89 TRP A N 1
ATOM 706 C CA . TRP A 1 89 ? -3.383 -9.632 7.909 1.00 94.44 89 TRP A CA 1
ATOM 707 C C . TRP A 1 89 ? -4.504 -8.790 8.545 1.00 94.44 89 TRP A C 1
ATOM 709 O O . TRP A 1 89 ? -4.316 -7.600 8.797 1.00 94.44 89 TRP A O 1
ATOM 719 N N . LYS A 1 90 ? -5.666 -9.402 8.824 1.00 95.12 90 LYS A N 1
ATOM 720 C CA . LYS A 1 90 ? -6.842 -8.789 9.475 1.00 95.12 90 LYS A CA 1
ATOM 721 C C . LYS A 1 90 ? -7.333 -7.501 8.799 1.00 95.12 90 LYS A C 1
ATOM 723 O O . LYS A 1 90 ? -7.896 -6.620 9.452 1.00 95.12 90 LYS A O 1
ATOM 728 N N . ILE A 1 91 ? -7.157 -7.392 7.483 1.00 94.62 91 ILE A N 1
ATOM 729 C CA . ILE A 1 91 ? -7.624 -6.239 6.715 1.00 94.62 91 ILE A CA 1
ATOM 730 C C . ILE A 1 91 ? -9.147 -6.328 6.573 1.00 94.62 91 ILE A C 1
ATOM 732 O O . ILE A 1 91 ? -9.691 -7.315 6.075 1.00 94.62 91 ILE A O 1
ATOM 736 N N . LYS A 1 92 ? -9.845 -5.275 7.011 1.00 92.81 92 LYS A N 1
ATOM 737 C CA . LYS A 1 92 ? -11.289 -5.124 6.799 1.00 92.81 92 LYS A CA 1
ATOM 738 C C . LYS A 1 92 ? -11.610 -4.989 5.313 1.00 92.81 92 LYS A C 1
ATOM 740 O O . LYS A 1 92 ? -10.905 -4.272 4.606 1.00 92.81 92 LYS A O 1
ATOM 745 N N . SER A 1 93 ? -12.705 -5.601 4.872 1.00 94.06 93 SER A N 1
ATOM 746 C CA . SER A 1 93 ? -13.277 -5.372 3.541 1.00 94.06 93 SER A CA 1
ATOM 747 C C . SER A 1 93 ? -13.612 -3.888 3.326 1.00 94.06 93 SER A C 1
ATOM 749 O O . SER A 1 93 ? -14.017 -3.222 4.280 1.00 94.06 93 SER A O 1
ATOM 751 N N . PRO A 1 94 ? -13.465 -3.355 2.104 1.00 95.56 94 PRO A N 1
ATOM 752 C CA . PRO A 1 94 ? -13.749 -1.960 1.816 1.00 95.56 94 PRO A CA 1
ATOM 753 C C . PRO A 1 94 ? -15.211 -1.762 1.409 1.00 95.56 94 PRO A C 1
ATOM 755 O O . PRO A 1 94 ? -15.831 -2.645 0.816 1.00 95.56 94 PRO A O 1
ATOM 758 N N . SER A 1 95 ? -15.718 -0.548 1.599 1.00 96.50 95 SER A N 1
ATOM 759 C CA . SER A 1 95 ? -16.923 -0.077 0.906 1.00 96.50 95 SER A CA 1
ATOM 760 C C . SER A 1 95 ? -16.606 0.457 -0.496 1.00 96.50 95 SER A C 1
ATOM 762 O O . SER A 1 95 ? -17.485 0.487 -1.352 1.00 96.50 95 SER A O 1
ATOM 764 N N . ILE A 1 96 ? -15.366 0.909 -0.740 1.00 96.25 96 ILE A N 1
ATOM 765 C CA . ILE A 1 96 ? -14.907 1.438 -2.036 1.00 96.25 96 ILE A CA 1
ATOM 766 C C . ILE A 1 96 ? -13.496 0.927 -2.348 1.00 96.25 96 ILE A C 1
ATOM 768 O O . ILE A 1 96 ? -12.597 1.015 -1.513 1.00 96.25 96 ILE A O 1
ATOM 772 N N . VAL A 1 97 ? -13.277 0.466 -3.579 1.00 97.00 97 VAL A N 1
ATOM 773 C CA . VAL A 1 97 ? -11.940 0.160 -4.105 1.00 97.00 97 VAL A CA 1
ATOM 774 C C . VAL A 1 97 ? -11.547 1.228 -5.123 1.00 97.00 97 VAL A C 1
ATOM 776 O O . VAL A 1 97 ? -12.235 1.421 -6.122 1.00 97.00 97 VAL A O 1
ATOM 779 N N . LEU A 1 98 ? -10.429 1.909 -4.880 1.00 97.19 98 LEU A N 1
ATOM 780 C CA . LEU A 1 98 ? -9.776 2.791 -5.841 1.00 97.19 98 LEU A CA 1
ATOM 781 C C . LEU A 1 98 ? -8.596 2.043 -6.464 1.00 97.19 98 LEU A C 1
ATOM 783 O O . LEU A 1 98 ? -7.653 1.703 -5.758 1.00 97.19 98 LEU A O 1
ATOM 787 N N . VAL A 1 99 ? -8.620 1.823 -7.778 1.00 97.00 99 VAL A N 1
ATOM 788 C CA . VAL A 1 99 ? -7.484 1.253 -8.518 1.00 97.00 99 VAL A CA 1
ATOM 789 C C . VAL A 1 99 ? -6.817 2.357 -9.327 1.00 97.00 99 VAL A C 1
ATOM 791 O O . VAL A 1 99 ? -7.430 2.938 -10.221 1.00 97.00 99 VAL A O 1
ATOM 794 N N . VAL A 1 100 ? -5.558 2.651 -9.015 1.00 93.69 100 VAL A N 1
ATOM 795 C CA . VAL A 1 100 ? -4.732 3.601 -9.761 1.00 93.69 100 VAL A CA 1
ATOM 796 C C . VAL A 1 100 ? -3.851 2.824 -10.727 1.00 93.69 100 VAL A C 1
ATOM 798 O O . VAL A 1 100 ? -3.008 2.035 -10.310 1.00 93.69 100 VAL A O 1
ATOM 801 N N . VAL A 1 101 ? -4.031 3.071 -12.023 1.00 90.12 101 VAL A N 1
ATOM 802 C CA . VAL A 1 101 ? -3.181 2.529 -13.088 1.00 90.12 101 VAL A CA 1
ATOM 803 C C . VAL A 1 101 ? -2.281 3.648 -13.600 1.00 90.12 101 VAL A C 1
ATOM 805 O O . VAL A 1 101 ? -2.757 4.731 -13.935 1.00 90.12 101 VAL A O 1
ATOM 808 N N . SER A 1 102 ? -0.977 3.395 -13.667 1.00 82.88 102 SER A N 1
ATOM 809 C CA . SER A 1 102 ? 0.007 4.340 -14.197 1.00 82.88 102 SER A CA 1
ATOM 810 C C . SER A 1 102 ? 1.128 3.611 -14.922 1.00 82.88 102 SER A C 1
ATOM 812 O O . SER A 1 102 ? 1.449 2.472 -14.589 1.00 82.88 102 SER A O 1
ATOM 814 N N . ASN A 1 103 ? 1.760 4.287 -15.881 1.00 75.38 103 ASN A N 1
ATOM 815 C CA . ASN A 1 103 ? 2.971 3.773 -16.513 1.00 75.38 103 ASN A CA 1
ATOM 816 C C . ASN A 1 103 ? 4.133 3.736 -15.498 1.00 75.38 103 A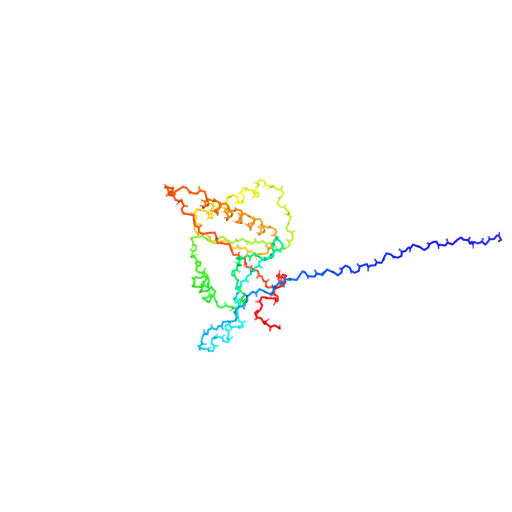SN A C 1
ATOM 818 O O . ASN A 1 103 ? 4.205 4.574 -14.598 1.00 75.38 103 ASN A O 1
ATOM 822 N N . ILE A 1 104 ? 5.023 2.757 -15.663 1.00 64.75 104 ILE A N 1
ATOM 823 C CA . ILE A 1 104 ? 6.278 2.600 -14.914 1.00 64.75 104 ILE A CA 1
ATOM 824 C C . ILE A 1 104 ? 7.395 3.457 -15.535 1.00 64.75 104 ILE A C 1
ATOM 826 O O . ILE A 1 104 ? 8.334 3.852 -14.850 1.00 64.75 104 ILE A O 1
ATOM 830 N N . ALA A 1 105 ? 7.281 3.807 -16.821 1.00 66.12 105 ALA A N 1
ATOM 831 C CA . ALA A 1 105 ? 8.141 4.815 -17.430 1.00 66.12 105 ALA A CA 1
ATOM 832 C C . ALA A 1 105 ? 7.956 6.185 -16.753 1.00 66.12 105 ALA A C 1
ATOM 834 O O . ALA A 1 105 ? 6.873 6.506 -16.255 1.00 66.12 105 ALA A O 1
ATOM 835 N N . HIS A 1 106 ? 8.999 7.019 -16.797 1.00 57.62 106 HIS A N 1
ATOM 836 C CA . HIS A 1 106 ? 8.971 8.397 -16.305 1.00 57.62 106 HIS A CA 1
ATOM 837 C C . HIS A 1 106 ? 7.968 9.251 -17.100 1.00 57.62 106 HIS A C 1
ATOM 839 O O . HIS A 1 106 ? 8.319 9.922 -18.070 1.00 57.62 106 HIS A O 1
ATOM 845 N N . LEU A 1 107 ? 6.700 9.229 -16.686 1.00 59.97 107 LEU A N 1
ATOM 846 C CA . LEU A 1 107 ? 5.691 10.170 -17.158 1.00 59.97 107 LEU A CA 1
ATOM 847 C C . LEU A 1 107 ? 6.125 11.597 -16.811 1.00 59.97 107 LEU A C 1
ATOM 849 O O . LEU A 1 107 ? 6.730 11.831 -15.762 1.00 59.97 107 LEU A O 1
ATOM 853 N N . HIS A 1 108 ? 5.785 12.550 -17.681 1.00 63.50 108 HIS A N 1
ATOM 854 C CA . HIS A 1 108 ? 6.070 13.962 -17.451 1.00 63.50 108 HIS A CA 1
ATOM 855 C C . HIS A 1 108 ? 5.583 14.399 -16.064 1.00 63.50 108 HIS A C 1
ATOM 857 O O . HIS A 1 108 ? 4.430 14.165 -15.696 1.00 63.50 108 HIS A O 1
ATOM 863 N N . THR A 1 109 ? 6.470 15.049 -15.306 1.00 65.81 109 THR A N 1
ATOM 864 C CA . THR A 1 109 ? 6.172 15.618 -13.989 1.00 65.81 109 THR A CA 1
ATOM 865 C C . THR A 1 109 ? 4.887 16.437 -14.046 1.00 65.81 109 THR A C 1
ATOM 867 O O . THR A 1 109 ? 4.735 17.271 -14.940 1.00 65.81 109 THR A O 1
ATOM 870 N N . TRP A 1 110 ? 3.977 16.236 -13.086 1.00 73.00 110 TRP A N 1
ATOM 871 C CA . TRP A 1 110 ? 2.733 17.005 -13.005 1.00 73.00 110 TRP A CA 1
ATOM 872 C C . TRP A 1 110 ? 3.070 18.499 -12.891 1.00 73.00 110 TRP A C 1
ATOM 874 O O . TRP A 1 110 ? 3.509 18.979 -11.848 1.00 73.00 110 TRP A O 1
ATOM 884 N N . THR A 1 111 ? 2.892 19.238 -13.988 1.00 79.50 111 THR A N 1
ATOM 885 C CA . THR A 1 111 ? 3.365 20.627 -14.122 1.00 79.50 111 THR A CA 1
ATOM 886 C C . THR A 1 111 ? 2.602 21.592 -13.213 1.00 79.50 111 THR A C 1
ATOM 888 O O . THR A 1 111 ? 3.162 22.555 -12.693 1.00 79.50 111 THR A O 1
ATOM 891 N N . ASN A 1 112 ? 1.320 21.313 -12.974 1.00 88.75 112 ASN A N 1
ATOM 892 C CA . ASN A 1 112 ? 0.447 22.079 -12.095 1.00 88.75 112 ASN A CA 1
ATOM 893 C C . ASN A 1 112 ? 0.448 21.534 -10.651 1.00 88.75 112 ASN A C 1
ATOM 895 O O . ASN A 1 112 ? -0.357 20.671 -10.296 1.00 88.75 112 ASN A O 1
ATOM 899 N N . LYS A 1 113 ? 1.311 22.100 -9.795 1.00 89.50 113 LYS A N 1
ATOM 900 C CA . LYS A 1 113 ? 1.415 21.747 -8.363 1.00 89.50 113 LYS A CA 1
ATOM 901 C C . LYS A 1 113 ? 0.081 21.826 -7.610 1.00 89.50 113 LYS A C 1
ATOM 903 O O . LYS A 1 113 ? -0.233 20.930 -6.837 1.00 89.50 113 LYS A O 1
ATOM 908 N N . ARG A 1 114 ? -0.749 22.837 -7.887 1.00 92.94 114 ARG A N 1
ATOM 909 C CA . ARG A 1 114 ? -2.045 23.020 -7.211 1.00 92.94 114 ARG A CA 1
ATOM 910 C C . ARG A 1 114 ? -3.012 21.867 -7.487 1.00 92.94 114 ARG A C 1
ATOM 912 O O . ARG A 1 114 ? -3.760 21.462 -6.604 1.00 92.94 114 ARG A O 1
ATOM 919 N N . GLN A 1 115 ? -3.010 21.326 -8.706 1.00 92.31 115 GLN A N 1
ATOM 920 C CA . GLN A 1 115 ? -3.813 20.143 -9.026 1.00 92.31 115 GLN A CA 1
ATOM 921 C C . GLN A 1 115 ? -3.311 18.897 -8.282 1.00 92.31 115 GLN A C 1
ATOM 923 O O . GLN A 1 115 ? -4.134 18.123 -7.798 1.00 92.31 115 GLN A O 1
ATOM 928 N N . LEU A 1 116 ? -1.991 18.739 -8.140 1.00 91.56 116 LEU A N 1
ATOM 929 C CA . LEU A 1 116 ? -1.373 17.660 -7.363 1.00 91.56 116 LEU A CA 1
ATOM 930 C C . LEU A 1 116 ? -1.769 17.735 -5.877 1.00 91.56 116 LEU A C 1
ATOM 932 O O . LEU A 1 116 ? -2.218 16.744 -5.304 1.00 91.56 116 LEU A O 1
ATOM 936 N N . GLU A 1 117 ? -1.682 18.926 -5.280 1.00 93.88 117 GLU A N 1
ATOM 937 C CA . GLU A 1 117 ? -2.102 19.207 -3.899 1.00 93.88 117 GLU A CA 1
ATOM 938 C C . GLU A 1 117 ? -3.598 18.924 -3.696 1.00 93.88 117 GLU A C 1
ATOM 940 O O . GLU A 1 117 ? -3.986 18.239 -2.749 1.00 93.88 117 GLU A O 1
ATOM 945 N N . HIS A 1 118 ? -4.451 19.398 -4.613 1.00 95.88 118 HIS A N 1
ATOM 946 C CA . HIS A 1 118 ? -5.890 19.123 -4.594 1.00 95.88 118 HIS A CA 1
ATOM 947 C C . HIS A 1 118 ? -6.191 17.617 -4.725 1.00 95.88 118 HIS A C 1
ATOM 949 O O . HIS A 1 118 ? -7.092 17.120 -4.048 1.00 95.88 118 HIS A O 1
ATOM 955 N N . PHE A 1 119 ? -5.447 16.885 -5.564 1.00 95.00 119 PHE A N 1
ATOM 956 C CA . PHE A 1 119 ? -5.569 15.433 -5.707 1.00 95.00 119 PHE A CA 1
ATOM 957 C C . PHE A 1 119 ? -5.208 14.711 -4.403 1.00 95.00 119 PHE A C 1
ATOM 959 O O . PHE A 1 119 ? -6.012 13.921 -3.907 1.00 95.00 119 PHE A O 1
ATOM 966 N N . GLN A 1 120 ? -4.055 15.024 -3.802 1.00 96.81 120 GLN A N 1
ATOM 967 C CA . GLN A 1 120 ? -3.629 14.430 -2.530 1.00 96.81 120 GLN A CA 1
ATOM 968 C C . GLN A 1 120 ? -4.630 14.734 -1.403 1.00 96.81 120 GLN A C 1
ATOM 970 O O . GLN A 1 120 ? -5.058 13.824 -0.693 1.00 96.81 120 GLN A O 1
ATOM 975 N N . ALA A 1 121 ? -5.069 15.990 -1.272 1.00 97.75 121 ALA A N 1
ATOM 976 C CA . ALA A 1 121 ? -6.053 16.392 -0.270 1.00 97.75 121 ALA A CA 1
ATOM 977 C C . ALA A 1 121 ? -7.419 15.712 -0.480 1.00 97.75 121 ALA A C 1
ATOM 979 O O . ALA A 1 121 ? -8.043 15.268 0.486 1.00 97.75 121 ALA A O 1
ATOM 980 N N . GLY A 1 122 ? -7.880 15.593 -1.730 1.00 97.62 122 GLY A N 1
ATOM 981 C CA . GLY A 1 122 ? -9.117 14.895 -2.081 1.00 97.62 122 GLY A CA 1
ATOM 982 C C . GLY A 1 122 ? -9.057 13.398 -1.768 1.00 97.62 122 GLY A C 1
ATOM 983 O O . GLY A 1 122 ? -9.983 12.868 -1.152 1.00 97.62 122 GLY A O 1
ATOM 984 N N . LEU A 1 123 ? -7.946 12.742 -2.116 1.00 97.81 123 LEU A N 1
ATOM 985 C CA . LEU A 1 123 ? -7.698 11.327 -1.843 1.00 97.81 123 LEU A CA 1
ATOM 986 C C . LEU A 1 123 ? -7.712 11.028 -0.338 1.00 97.81 123 LEU A C 1
ATOM 988 O O . LEU A 1 123 ? -8.451 10.153 0.112 1.00 97.81 123 LEU A O 1
ATOM 992 N N . ILE A 1 124 ? -6.955 11.796 0.452 1.00 98.00 124 ILE A N 1
ATOM 993 C CA . ILE A 1 124 ? -6.917 11.636 1.912 1.00 98.00 124 ILE A CA 1
ATOM 994 C C . ILE A 1 124 ? -8.275 11.955 2.542 1.00 98.00 124 ILE A C 1
ATOM 996 O O . ILE A 1 124 ? -8.715 11.237 3.438 1.00 98.00 124 ILE A O 1
ATOM 1000 N N . LYS A 1 125 ? -9.001 12.968 2.052 1.00 97.31 125 LYS A N 1
ATOM 1001 C CA . LYS A 1 125 ? -10.361 13.257 2.528 1.00 97.31 125 LYS A CA 1
ATOM 1002 C C . LYS A 1 125 ? -11.317 12.086 2.272 1.00 97.31 125 LYS A C 1
ATOM 1004 O O . LYS A 1 125 ? -12.077 11.735 3.173 1.00 97.31 125 LYS A O 1
ATOM 1009 N N . ALA A 1 126 ? -11.269 11.467 1.092 1.00 96.62 126 ALA A N 1
ATOM 1010 C CA . ALA A 1 126 ? -12.097 10.306 0.769 1.00 96.62 126 ALA A CA 1
ATOM 1011 C C . ALA A 1 126 ? -11.754 9.101 1.664 1.00 96.62 126 ALA A C 1
ATOM 1013 O O . ALA A 1 126 ? -12.639 8.554 2.322 1.00 96.62 126 ALA A O 1
ATOM 1014 N N . ALA A 1 127 ? -10.466 8.765 1.785 1.00 96.38 127 ALA A N 1
ATOM 1015 C CA . ALA A 1 127 ? -9.978 7.667 2.623 1.00 96.38 127 ALA A CA 1
ATOM 1016 C C . ALA A 1 127 ? -10.147 7.911 4.140 1.00 96.38 127 ALA A C 1
ATOM 1018 O O . ALA A 1 127 ? -10.125 6.972 4.927 1.00 96.38 127 ALA A O 1
ATOM 1019 N N . ASN A 1 128 ? -10.362 9.160 4.567 1.00 95.81 128 ASN A N 1
ATOM 1020 C CA . ASN A 1 128 ? -10.764 9.517 5.932 1.00 95.81 128 ASN A CA 1
ATOM 1021 C C . ASN A 1 128 ? -12.285 9.462 6.163 1.00 95.81 128 ASN A C 1
ATOM 1023 O O . ASN A 1 128 ? -12.716 9.521 7.313 1.00 95.81 128 ASN A O 1
ATOM 1027 N N . THR A 1 129 ? -13.095 9.376 5.103 1.00 95.06 129 THR A N 1
ATOM 1028 C CA . THR A 1 129 ? -14.569 9.401 5.177 1.00 95.06 129 THR A CA 1
ATOM 1029 C C . THR A 1 129 ? -15.187 8.016 4.972 1.00 95.06 129 THR A C 1
ATOM 1031 O O . THR A 1 129 ? -16.294 7.755 5.434 1.00 95.06 129 THR A O 1
ATOM 1034 N N . THR A 1 130 ? -14.502 7.110 4.274 1.00 93.88 130 THR A N 1
ATOM 1035 C CA . THR A 1 130 ? -15.015 5.779 3.917 1.00 93.88 130 THR A CA 1
ATOM 1036 C C . THR A 1 130 ? -13.936 4.719 4.109 1.00 93.88 130 THR A C 1
ATOM 1038 O O . THR A 1 130 ? -12.762 4.993 3.874 1.00 93.88 130 THR A O 1
ATOM 1041 N N . GLU A 1 131 ? -14.321 3.502 4.509 1.00 94.31 131 GLU A N 1
ATOM 1042 C CA . GLU A 1 131 ? -13.420 2.342 4.493 1.00 94.31 131 GLU A CA 1
ATOM 1043 C C . GLU A 1 131 ? -13.067 2.022 3.027 1.00 94.31 131 GLU A C 1
ATOM 1045 O O . GLU A 1 131 ? -13.879 1.477 2.277 1.00 94.31 131 GLU A O 1
ATOM 1050 N N . MET A 1 132 ? -11.877 2.451 2.596 1.00 95.94 132 MET A N 1
ATOM 1051 C CA . MET A 1 132 ? -11.421 2.407 1.205 1.00 95.94 132 MET A CA 1
ATOM 1052 C C . MET A 1 132 ? -10.128 1.600 1.080 1.00 95.94 132 MET A C 1
ATOM 1054 O O . MET A 1 132 ? -9.187 1.798 1.849 1.00 95.94 132 MET A O 1
ATOM 1058 N N . TRP A 1 133 ? -10.057 0.741 0.063 1.00 97.62 133 TRP A N 1
ATOM 1059 C CA . TRP A 1 133 ? -8.801 0.143 -0.391 1.00 97.62 133 TRP A CA 1
ATOM 1060 C C . TRP A 1 133 ? -8.258 0.938 -1.576 1.00 97.62 133 TRP A C 1
ATOM 1062 O O . TRP A 1 133 ? -8.974 1.161 -2.552 1.00 97.62 133 TRP A O 1
ATOM 1072 N N . ILE A 1 134 ? -6.994 1.349 -1.505 1.00 98.00 134 ILE A N 1
ATOM 1073 C CA . ILE A 1 134 ? -6.286 2.030 -2.592 1.00 98.00 134 ILE A CA 1
ATOM 1074 C C . ILE A 1 134 ? -5.274 1.043 -3.173 1.00 98.00 134 ILE A C 1
ATOM 1076 O O . ILE A 1 134 ? -4.316 0.683 -2.499 1.00 98.00 134 ILE A O 1
ATOM 1080 N N . PHE A 1 135 ? -5.461 0.617 -4.417 1.00 97.69 135 PHE A N 1
ATOM 1081 C CA . PHE A 1 135 ? -4.491 -0.182 -5.161 1.00 97.69 135 PHE A CA 1
ATOM 1082 C C . PHE A 1 135 ? -3.661 0.715 -6.068 1.00 97.69 135 PHE A C 1
ATOM 1084 O O . PHE A 1 135 ? -4.184 1.583 -6.767 1.00 97.69 135 PHE A O 1
ATOM 1091 N N . THR A 1 136 ? -2.358 0.477 -6.070 1.00 96.25 136 THR A N 1
ATOM 1092 C CA . THR A 1 136 ? -1.379 1.138 -6.935 1.00 96.25 136 THR A CA 1
ATOM 1093 C C . THR A 1 136 ? -0.410 0.089 -7.479 1.00 96.25 136 THR A C 1
ATOM 1095 O O . THR A 1 136 ? -0.331 -1.005 -6.913 1.00 96.25 136 THR A O 1
ATOM 1098 N N . PRO A 1 137 ? 0.413 0.410 -8.493 1.00 93.56 137 PRO A N 1
ATOM 1099 C CA . PRO A 1 137 ? 1.526 -0.451 -8.868 1.00 93.56 137 PRO A CA 1
ATOM 1100 C C . PRO A 1 137 ? 2.501 -0.709 -7.707 1.00 93.56 137 PRO A C 1
ATOM 1102 O O . PRO A 1 137 ? 3.175 -1.722 -7.698 1.00 93.56 137 PRO A O 1
ATOM 1105 N N . GLY A 1 138 ? 2.608 0.164 -6.702 1.00 91.75 138 GLY A N 1
ATOM 1106 C CA . GLY A 1 138 ? 3.515 -0.028 -5.558 1.00 91.75 138 GLY A CA 1
ATOM 1107 C C . GLY A 1 138 ? 4.990 0.333 -5.794 1.00 91.75 138 GLY A C 1
ATOM 1108 O O . GLY A 1 138 ? 5.739 0.447 -4.829 1.00 91.75 138 GLY A O 1
ATOM 1109 N N . ALA A 1 139 ? 5.414 0.582 -7.036 1.00 89.06 139 ALA A N 1
ATOM 1110 C CA . ALA A 1 139 ? 6.746 1.114 -7.332 1.00 89.06 139 ALA A CA 1
ATOM 1111 C C . ALA A 1 139 ? 6.878 2.589 -6.888 1.00 89.06 139 ALA A C 1
ATOM 1113 O O . ALA A 1 139 ? 5.967 3.389 -7.106 1.00 89.06 139 ALA A O 1
ATOM 1114 N N . ASN A 1 140 ? 8.018 2.980 -6.304 1.00 90.06 140 ASN A N 1
ATOM 1115 C CA . ASN A 1 140 ? 8.254 4.320 -5.734 1.00 90.06 140 ASN A CA 1
ATOM 1116 C C . ASN A 1 140 ? 8.559 5.400 -6.801 1.00 90.06 140 ASN A C 1
ATOM 1118 O O . ASN A 1 140 ? 9.601 6.052 -6.784 1.00 90.06 140 ASN A O 1
ATOM 1122 N N . ILE A 1 141 ? 7.651 5.564 -7.761 1.00 87.31 141 ILE A N 1
ATOM 1123 C CA . ILE A 1 141 ? 7.793 6.437 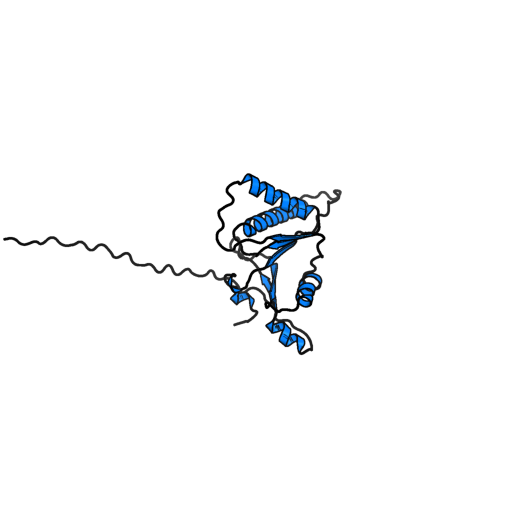-8.932 1.00 87.31 141 ILE A CA 1
ATOM 1124 C C . ILE A 1 141 ? 6.470 7.135 -9.272 1.00 87.31 141 ILE A C 1
ATOM 1126 O O . ILE A 1 141 ? 5.390 6.682 -8.884 1.00 87.31 141 ILE A O 1
ATOM 1130 N N . GLY A 1 142 ? 6.553 8.241 -10.017 1.00 87.56 142 GLY A N 1
ATOM 1131 C CA . GLY A 1 142 ? 5.396 8.931 -10.598 1.00 87.56 142 GLY A CA 1
ATOM 1132 C C . GLY A 1 142 ? 4.267 9.219 -9.599 1.00 87.56 142 GLY A C 1
ATOM 1133 O O . GLY A 1 142 ? 4.501 9.670 -8.477 1.00 87.56 142 GLY A O 1
ATOM 1134 N N . ILE A 1 143 ? 3.027 8.941 -10.011 1.00 89.12 143 ILE A N 1
ATOM 1135 C CA . ILE A 1 143 ? 1.831 9.141 -9.177 1.00 89.12 143 ILE A CA 1
ATOM 1136 C C . ILE A 1 143 ? 1.783 8.200 -7.962 1.00 89.12 143 ILE A C 1
ATOM 1138 O O . ILE A 1 143 ? 1.256 8.576 -6.918 1.00 89.12 143 ILE A O 1
ATOM 1142 N N . THR A 1 144 ? 2.380 7.008 -8.049 1.00 92.50 144 THR A N 1
ATOM 1143 C CA . THR A 1 144 ? 2.436 6.052 -6.934 1.00 92.50 144 THR A CA 1
ATOM 1144 C C . THR A 1 144 ? 3.229 6.620 -5.762 1.00 92.50 144 THR A C 1
ATOM 1146 O O . THR A 1 144 ? 2.762 6.551 -4.625 1.00 92.50 144 THR A O 1
ATOM 1149 N N . LYS A 1 145 ? 4.369 7.276 -6.030 1.00 91.69 145 LYS A N 1
ATOM 1150 C CA . LYS A 1 145 ? 5.120 8.001 -4.995 1.00 91.69 145 LYS A CA 1
ATOM 1151 C C . LYS A 1 145 ? 4.272 9.101 -4.350 1.00 91.69 145 LYS A C 1
ATOM 1153 O O . LYS A 1 145 ? 4.204 9.180 -3.130 1.00 91.69 145 LYS A O 1
ATOM 1158 N N . VAL A 1 146 ? 3.589 9.917 -5.156 1.00 93.31 146 VAL A N 1
ATOM 1159 C CA . VAL A 1 146 ? 2.722 11.018 -4.683 1.00 93.31 146 VAL A CA 1
ATOM 1160 C C . VAL A 1 146 ? 1.614 10.512 -3.750 1.00 93.31 146 VAL A C 1
ATOM 1162 O O . VAL A 1 146 ? 1.301 11.166 -2.751 1.00 93.31 146 VAL A O 1
ATOM 1165 N N . ILE A 1 147 ? 1.025 9.354 -4.067 1.00 95.81 147 ILE A N 1
ATOM 1166 C CA . ILE A 1 147 ? 0.020 8.680 -3.234 1.00 95.81 147 ILE A CA 1
ATOM 1167 C C . ILE A 1 147 ? 0.655 8.165 -1.937 1.00 95.81 147 ILE A C 1
ATOM 1169 O O . ILE A 1 147 ? 0.119 8.421 -0.859 1.00 95.81 147 ILE A O 1
ATOM 1173 N N . GLY A 1 148 ? 1.806 7.491 -2.024 1.00 95.88 148 GLY A N 1
ATOM 1174 C CA . GLY A 1 148 ? 2.550 6.995 -0.864 1.00 95.88 148 GLY A CA 1
ATOM 1175 C C . GLY A 1 148 ? 2.940 8.109 0.112 1.00 95.88 148 GLY A C 1
ATOM 1176 O O . GLY A 1 148 ? 2.680 7.989 1.308 1.00 95.88 148 GLY A O 1
ATOM 1177 N N . ASP A 1 149 ? 3.471 9.225 -0.398 1.00 95.75 149 ASP A N 1
ATOM 1178 C CA . ASP A 1 149 ? 3.809 10.417 0.389 1.00 95.75 149 ASP A CA 1
ATOM 1179 C C . ASP A 1 149 ? 2.564 10.984 1.104 1.00 95.75 149 ASP A C 1
ATOM 1181 O O . ASP A 1 149 ? 2.611 11.289 2.297 1.00 95.75 149 ASP A O 1
ATOM 1185 N N . ALA A 1 150 ? 1.425 11.091 0.405 1.00 97.88 150 ALA A N 1
ATOM 1186 C CA . ALA A 1 150 ? 0.177 11.597 0.984 1.00 97.88 150 ALA A CA 1
ATOM 1187 C C . ALA A 1 150 ? -0.358 10.688 2.104 1.00 97.88 150 ALA A C 1
ATOM 1189 O O . ALA A 1 150 ? -0.733 11.178 3.172 1.00 97.88 150 ALA A O 1
ATOM 1190 N N . VAL A 1 151 ? -0.359 9.368 1.887 1.00 97.62 151 VAL A N 1
ATOM 1191 C CA . VAL A 1 151 ? -0.790 8.380 2.890 1.00 97.62 151 VAL A CA 1
ATOM 1192 C C . VAL A 1 151 ? 0.162 8.369 4.090 1.00 97.62 151 VAL A C 1
ATOM 1194 O O . VAL A 1 151 ? -0.303 8.339 5.227 1.00 97.62 151 VAL A O 1
ATOM 1197 N N . HIS A 1 152 ? 1.479 8.467 3.874 1.00 95.69 152 HIS A N 1
ATOM 1198 C CA . HIS A 1 152 ? 2.463 8.557 4.957 1.00 95.69 152 HIS A CA 1
ATOM 1199 C C . HIS A 1 152 ? 2.254 9.809 5.823 1.00 95.69 152 HIS A C 1
ATOM 1201 O O . HIS A 1 152 ? 2.191 9.702 7.048 1.00 95.69 152 HIS A O 1
ATOM 1207 N N . ASN A 1 153 ? 2.070 10.976 5.199 1.00 97.12 153 ASN A N 1
ATOM 1208 C CA . ASN A 1 153 ? 1.811 12.232 5.905 1.00 97.12 153 ASN A CA 1
ATOM 1209 C C . ASN A 1 153 ? 0.518 12.175 6.738 1.00 97.12 153 ASN A C 1
ATOM 1211 O O . ASN A 1 153 ? 0.490 12.645 7.876 1.00 97.12 153 ASN A O 1
ATOM 1215 N N . GLU A 1 154 ? -0.542 11.558 6.212 1.00 97.25 154 GLU A N 1
ATOM 1216 C CA . GLU A 1 154 ? -1.783 11.350 6.961 1.00 97.25 154 GLU A CA 1
ATOM 1217 C C . GLU A 1 154 ? -1.606 10.361 8.128 1.00 97.25 154 GLU A C 1
ATOM 1219 O O . GLU A 1 154 ? -2.144 10.603 9.209 1.00 97.25 154 GLU A O 1
ATOM 1224 N N . LEU A 1 155 ? -0.834 9.280 7.963 1.00 94.12 155 LEU A N 1
ATOM 1225 C CA . LEU A 1 155 ? -0.521 8.351 9.058 1.00 94.12 155 LEU A CA 1
ATOM 1226 C C . LEU A 1 155 ? 0.235 9.058 10.197 1.00 94.12 155 LEU A C 1
ATOM 1228 O O . LEU A 1 155 ? -0.152 8.916 11.358 1.00 94.12 155 LEU A O 1
ATOM 1232 N N . LEU A 1 156 ? 1.235 9.885 9.873 1.00 93.75 156 LEU A N 1
ATOM 1233 C CA . LEU A 1 156 ? 1.948 10.715 10.854 1.00 93.75 156 LEU A CA 1
ATOM 1234 C C . LEU A 1 156 ? 1.002 11.705 11.555 1.00 93.75 156 LEU A C 1
ATOM 1236 O O . LEU A 1 156 ? 1.028 11.829 12.781 1.00 93.75 156 LEU A O 1
ATOM 1240 N N . ARG A 1 157 ? 0.105 12.365 10.807 1.00 94.06 157 ARG A N 1
ATOM 1241 C CA . ARG A 1 157 ? -0.912 13.269 11.373 1.00 94.06 157 ARG A CA 1
ATOM 1242 C C . ARG A 1 157 ? -1.856 12.534 12.331 1.00 94.06 157 ARG A C 1
ATOM 1244 O O . ARG A 1 157 ? -2.149 13.038 13.415 1.00 94.06 157 ARG A O 1
ATOM 1251 N N . ARG A 1 158 ? -2.321 11.338 11.956 1.00 92.19 158 ARG A N 1
ATOM 1252 C CA . ARG A 1 158 ? -3.171 10.478 12.796 1.00 92.19 158 ARG A CA 1
ATOM 1253 C C . ARG A 1 158 ? -2.452 10.054 14.076 1.00 92.19 158 ARG A C 1
ATOM 1255 O O . ARG A 1 158 ? -3.068 10.109 15.136 1.00 92.19 158 ARG A O 1
ATOM 1262 N N . GLN A 1 159 ? -1.168 9.703 14.000 1.00 89.69 159 GLN A N 1
ATOM 1263 C CA . GLN A 1 159 ? -0.346 9.368 15.167 1.00 89.69 159 GLN A CA 1
ATOM 1264 C C . GLN A 1 159 ? -0.185 10.572 16.110 1.00 89.69 159 GLN A C 1
ATOM 1266 O O . GLN A 1 159 ? -0.447 10.452 17.307 1.00 89.69 159 GLN A O 1
ATOM 1271 N N . ALA A 1 160 ? 0.140 11.755 15.579 1.00 89.56 160 ALA A N 1
ATOM 1272 C CA . ALA A 1 160 ? 0.267 12.983 16.367 1.00 89.56 160 ALA A CA 1
ATOM 1273 C C . ALA A 1 160 ? -1.035 13.358 17.108 1.00 89.56 160 ALA A C 1
ATOM 1275 O O . ALA A 1 160 ? -0.983 13.845 18.239 1.00 89.56 160 ALA A O 1
ATOM 1276 N N . LEU A 1 161 ? -2.206 13.076 16.520 1.00 84.31 161 LEU A N 1
ATOM 1277 C CA . LEU A 1 161 ? -3.513 13.256 17.168 1.00 84.31 161 LEU A CA 1
ATOM 1278 C C . LEU A 1 161 ? -3.796 12.280 18.322 1.00 84.31 161 LEU A C 1
ATOM 1280 O O . LEU A 1 161 ? -4.755 12.496 19.063 1.00 84.31 161 LEU A O 1
ATOM 1284 N N . LEU A 1 162 ? -3.021 11.206 18.490 1.00 80.38 162 LEU A N 1
ATOM 1285 C CA . LEU A 1 162 ? -3.134 10.325 19.658 1.00 80.38 162 LEU A CA 1
ATOM 1286 C C . LEU A 1 162 ? -2.326 10.866 20.843 1.00 80.38 162 LEU A C 1
ATOM 1288 O O . LEU A 1 162 ? -2.815 10.833 21.968 1.00 80.38 162 LEU A O 1
ATOM 1292 N N . CYS A 1 163 ? -1.138 11.420 20.588 1.00 71.38 163 CYS A N 1
ATOM 1293 C CA . CYS A 1 163 ? -0.211 11.888 21.624 1.00 71.38 163 CYS A CA 1
ATOM 1294 C C . CYS A 1 163 ? -0.693 13.127 22.405 1.00 71.38 163 CYS A C 1
ATOM 1296 O O . CYS A 1 163 ? -0.248 13.341 23.526 1.00 71.38 163 CYS A O 1
ATOM 1298 N N . HIS A 1 164 ? -1.594 13.936 21.836 1.00 65.75 164 HIS A N 1
ATOM 1299 C CA . HIS A 1 164 ? -2.017 15.229 22.402 1.00 65.75 164 HIS A CA 1
ATOM 1300 C C . HIS A 1 164 ? -3.413 15.211 23.060 1.00 65.75 164 HIS A C 1
ATOM 1302 O O . HIS A 1 164 ? -4.018 16.265 23.256 1.00 65.75 164 HIS A O 1
ATOM 1308 N N . LYS A 1 165 ? -3.978 14.033 23.363 1.00 62.69 165 LYS A N 1
ATOM 1309 C CA . LYS A 1 165 ? -5.360 13.925 23.865 1.00 62.69 165 LYS A CA 1
ATOM 1310 C C . LYS A 1 165 ? -5.493 14.166 25.366 1.00 62.69 165 LYS A C 1
ATOM 1312 O O . LYS A 1 165 ? -4.825 13.538 26.179 1.00 62.69 165 LYS A O 1
ATOM 1317 N N . HIS A 1 166 ? -6.469 15.000 25.716 1.00 59.25 166 HIS A N 1
ATOM 1318 C CA . HIS A 1 166 ? -6.995 15.121 27.074 1.00 59.25 166 HIS A CA 1
ATOM 1319 C C . HIS A 1 166 ? -7.995 13.974 27.358 1.00 59.25 166 HIS A C 1
ATOM 1321 O O . HIS A 1 166 ? -8.788 13.652 26.468 1.00 59.25 166 HIS A O 1
ATOM 1327 N N . PRO A 1 167 ? -8.036 13.382 28.572 1.00 66.75 167 PRO A N 1
ATOM 1328 C CA . PRO A 1 167 ? -8.831 12.178 28.877 1.00 66.75 167 PRO A CA 1
ATOM 1329 C C . PRO A 1 167 ? -10.350 12.274 28.636 1.00 66.75 167 PRO A C 1
ATOM 1331 O O . PRO A 1 167 ? -11.007 11.245 28.528 1.00 66.75 167 PRO A O 1
ATOM 1334 N N . ASN A 1 168 ? -10.908 13.482 28.502 1.00 63.06 168 ASN A N 1
ATOM 1335 C CA . ASN A 1 168 ? -12.348 13.708 28.293 1.00 63.06 168 ASN A CA 1
ATOM 1336 C C . ASN A 1 168 ? -12.741 13.995 26.828 1.00 63.06 168 ASN A C 1
ATOM 1338 O O . ASN A 1 168 ? -13.870 14.409 26.573 1.00 63.06 168 ASN A O 1
ATOM 1342 N N . GLN A 1 169 ? -11.834 13.832 25.858 1.00 65.31 169 GLN A N 1
ATOM 1343 C CA . GLN A 1 169 ? -12.124 14.129 24.451 1.00 65.31 169 GLN A CA 1
ATOM 1344 C C . GLN A 1 169 ? -12.517 12.865 23.673 1.00 65.31 169 GLN A C 1
ATOM 1346 O O . GLN A 1 169 ? -11.686 11.991 23.419 1.00 65.31 169 GLN A O 1
ATOM 1351 N N . SER A 1 170 ? -13.780 12.784 23.244 1.00 60.84 170 SER A N 1
ATOM 1352 C CA . SER A 1 170 ? -14.250 11.721 22.354 1.00 60.84 170 SER A CA 1
ATOM 1353 C C . SER A 1 170 ? -13.524 11.795 21.008 1.00 60.84 170 SER A C 1
ATOM 1355 O O . SER A 1 170 ? -13.563 12.794 20.290 1.00 60.84 170 SER A O 1
ATOM 1357 N N . ALA A 1 171 ? -12.811 10.725 20.667 1.00 65.25 171 ALA A N 1
ATOM 1358 C CA . ALA A 1 171 ? -12.073 10.646 19.419 1.00 65.25 171 ALA A CA 1
ATOM 1359 C C . ALA A 1 171 ? -13.017 10.318 18.257 1.00 65.25 171 ALA A C 1
ATOM 1361 O O . ALA A 1 171 ? -13.654 9.265 18.266 1.00 65.25 171 ALA A O 1
ATOM 1362 N N . THR A 1 172 ? -13.035 11.150 17.213 1.00 68.31 172 THR A N 1
ATOM 1363 C CA . THR A 1 172 ? -13.581 10.732 15.916 1.00 68.31 172 THR A CA 1
ATOM 1364 C C . THR A 1 172 ? -12.759 9.549 15.413 1.00 68.31 172 THR A C 1
ATOM 1366 O O . THR A 1 172 ? -11.581 9.702 15.082 1.00 68.31 172 THR A O 1
ATOM 1369 N N . SER A 1 173 ? -13.364 8.361 15.398 1.00 83.69 173 SER A N 1
ATOM 1370 C CA . SER A 1 173 ? -12.735 7.164 14.844 1.00 83.69 173 SER A CA 1
ATOM 1371 C C . SER A 1 173 ? -12.636 7.321 13.330 1.00 83.69 173 SER A C 1
ATOM 1373 O O . SER A 1 173 ? -13.654 7.473 12.658 1.00 83.69 173 SER A O 1
ATOM 1375 N N . LEU A 1 174 ? -11.413 7.335 12.802 1.00 90.88 174 LEU A N 1
ATOM 1376 C CA . LEU A 1 174 ? -11.174 7.394 11.364 1.00 90.88 174 LEU A CA 1
ATOM 1377 C C . LEU A 1 174 ? -11.084 5.965 10.804 1.00 90.88 174 LEU A C 1
ATOM 1379 O O . LEU A 1 174 ? -10.447 5.118 11.439 1.00 90.88 174 LEU A O 1
ATOM 1383 N N . PRO A 1 175 ? -11.651 5.687 9.616 1.00 93.31 175 PRO A N 1
ATOM 1384 C CA . PRO A 1 175 ? -11.516 4.384 8.969 1.00 93.31 175 PRO A CA 1
ATOM 1385 C C . PRO A 1 175 ? -10.036 4.045 8.692 1.00 93.31 175 PRO A C 1
ATOM 1387 O O . PRO A 1 175 ? -9.209 4.963 8.566 1.00 93.31 175 PRO A O 1
ATOM 1390 N N . PRO A 1 176 ? -9.666 2.751 8.608 1.00 93.06 176 PRO A N 1
ATOM 1391 C CA . PRO A 1 176 ? -8.305 2.339 8.269 1.00 93.06 176 PRO A CA 1
ATOM 1392 C C . PRO A 1 176 ? -7.846 2.923 6.928 1.00 93.06 176 PRO A C 1
ATOM 1394 O O . PRO A 1 176 ? -8.622 2.989 5.979 1.00 93.06 176 PRO A O 1
ATOM 1397 N N . LEU A 1 177 ? -6.572 3.315 6.842 1.00 94.94 177 LEU A N 1
ATOM 1398 C CA . LEU A 1 177 ? -5.940 3.666 5.568 1.00 94.94 177 LEU A CA 1
ATOM 1399 C C . LEU A 1 177 ? -5.257 2.429 5.013 1.00 94.94 177 LEU A C 1
ATOM 1401 O O . LEU A 1 177 ? -4.216 2.012 5.522 1.00 94.94 177 LEU A O 1
ATOM 1405 N N . THR A 1 178 ? -5.848 1.847 3.977 1.00 96.31 178 THR A N 1
ATOM 1406 C CA . THR A 1 178 ? -5.347 0.622 3.360 1.00 96.31 178 THR A CA 1
ATOM 1407 C C . THR A 1 178 ? -4.834 0.930 1.957 1.00 96.31 178 THR A C 1
ATOM 1409 O O . THR A 1 178 ? -5.612 1.170 1.034 1.00 96.31 178 THR A O 1
ATOM 1412 N N . LEU A 1 179 ? -3.508 0.933 1.814 1.00 97.31 179 LEU A N 1
ATOM 1413 C CA . LEU A 1 179 ? -2.792 1.116 0.554 1.00 97.31 179 LEU A CA 1
ATOM 1414 C C . LEU A 1 179 ? -2.104 -0.199 0.171 1.00 97.31 179 LEU A C 1
ATOM 1416 O O . LEU A 1 179 ? -1.302 -0.723 0.941 1.00 97.31 179 LEU A O 1
ATOM 1420 N N . PHE A 1 180 ? -2.395 -0.694 -1.027 1.00 97.19 180 PHE A N 1
ATOM 1421 C CA . PHE A 1 180 ? -1.784 -1.871 -1.630 1.00 97.19 180 PHE A CA 1
ATOM 1422 C C . PHE A 1 180 ? -0.856 -1.470 -2.781 1.00 97.19 180 PHE A C 1
ATOM 1424 O O . PHE A 1 180 ? -1.197 -0.632 -3.624 1.00 97.19 180 PHE A O 1
ATOM 1431 N N . GLY A 1 181 ? 0.310 -2.111 -2.831 1.00 96.06 181 GLY A N 1
ATOM 1432 C CA . GLY A 1 181 ? 1.196 -2.118 -3.990 1.00 96.06 181 GLY A CA 1
ATOM 1433 C C . GLY A 1 181 ? 1.120 -3.474 -4.684 1.00 96.06 181 GLY A C 1
ATOM 1434 O O . GLY A 1 181 ? 1.382 -4.489 -4.046 1.00 96.06 181 GLY A O 1
ATOM 1435 N N . VAL A 1 182 ? 0.758 -3.492 -5.966 1.00 95.12 182 VAL A N 1
ATOM 1436 C CA . VAL A 1 182 ? 0.701 -4.702 -6.798 1.00 95.12 182 VAL A CA 1
ATOM 1437 C C . VAL A 1 182 ? 1.649 -4.515 -7.978 1.00 95.12 182 VAL A C 1
ATOM 1439 O O . VAL A 1 182 ? 1.325 -3.833 -8.949 1.00 95.12 182 VAL A O 1
ATOM 1442 N N . THR A 1 183 ? 2.836 -5.108 -7.877 1.00 93.00 183 THR A N 1
ATOM 1443 C CA . THR A 1 183 ? 3.906 -5.023 -8.881 1.00 93.00 183 THR A CA 1
ATOM 1444 C C . THR A 1 183 ? 4.384 -6.419 -9.259 1.00 93.00 183 THR A C 1
ATOM 1446 O O . THR A 1 183 ? 4.333 -7.344 -8.449 1.00 93.00 183 THR A O 1
ATOM 1449 N N . ARG A 1 184 ? 4.858 -6.565 -10.499 1.00 91.56 184 ARG A N 1
ATOM 1450 C CA . ARG A 1 184 ? 5.546 -7.777 -10.956 1.00 91.56 184 ARG A CA 1
ATOM 1451 C C . ARG A 1 184 ? 6.936 -7.863 -10.330 1.00 91.56 184 ARG A C 1
ATOM 1453 O O . ARG A 1 184 ? 7.644 -6.863 -10.269 1.00 91.56 184 ARG A O 1
ATOM 1460 N N . GLU A 1 185 ? 7.347 -9.062 -9.941 1.00 90.50 185 GLU A N 1
ATOM 1461 C CA . GLU A 1 185 ? 8.653 -9.327 -9.321 1.00 90.50 185 GLU A CA 1
ATOM 1462 C C . GLU A 1 185 ? 9.841 -8.807 -10.148 1.00 90.50 185 GLU A C 1
ATOM 1464 O O . GLU A 1 185 ? 10.768 -8.234 -9.586 1.00 90.50 185 GLU A O 1
ATOM 1469 N N . ASP A 1 186 ? 9.777 -8.905 -11.480 1.00 89.81 186 ASP A N 1
ATOM 1470 C CA . ASP A 1 186 ? 10.835 -8.464 -12.401 1.00 89.81 186 ASP A CA 1
ATOM 1471 C C . ASP A 1 186 ? 11.001 -6.936 -12.510 1.00 89.81 186 ASP A C 1
ATOM 1473 O O . ASP A 1 186 ? 11.944 -6.455 -13.135 1.00 89.81 186 ASP A O 1
ATOM 1477 N N . LEU A 1 187 ? 10.111 -6.167 -11.877 1.00 88.69 187 LEU A N 1
ATOM 1478 C CA . LEU A 1 187 ? 10.208 -4.712 -11.739 1.00 88.69 187 LEU A CA 1
ATOM 1479 C C . LEU A 1 187 ? 10.704 -4.283 -10.345 1.00 88.69 187 LEU A C 1
ATOM 1481 O O . LEU A 1 187 ? 10.874 -3.087 -10.096 1.00 88.69 187 LEU A O 1
ATOM 1485 N N . ILE A 1 188 ? 10.918 -5.231 -9.425 1.00 89.25 188 ILE A N 1
ATOM 1486 C CA . ILE A 1 188 ? 11.419 -4.972 -8.073 1.00 89.25 188 ILE A CA 1
ATOM 1487 C C . ILE A 1 188 ? 12.937 -5.146 -8.061 1.00 89.25 188 ILE A C 1
ATOM 1489 O O . ILE A 1 188 ? 13.461 -6.241 -8.262 1.00 89.25 188 ILE A O 1
ATOM 1493 N N . VAL A 1 189 ? 13.661 -4.073 -7.738 1.00 88.06 189 VAL A N 1
ATOM 1494 C CA . VAL A 1 189 ? 15.082 -4.183 -7.382 1.00 88.06 189 VAL A CA 1
ATOM 1495 C C . VAL A 1 189 ? 15.182 -5.023 -6.105 1.00 88.06 189 VAL A C 1
ATOM 1497 O O . VAL A 1 189 ? 14.559 -4.676 -5.102 1.00 88.06 189 VAL A O 1
ATOM 1500 N N . TYR A 1 190 ? 15.956 -6.111 -6.152 1.00 88.38 190 TYR A N 1
ATOM 1501 C CA . TYR A 1 190 ? 16.020 -7.160 -5.120 1.00 88.38 190 TYR A CA 1
ATOM 1502 C C . TYR A 1 190 ? 14.763 -8.052 -5.006 1.00 88.38 190 TYR A C 1
ATOM 1504 O O . TYR A 1 190 ? 14.508 -8.628 -3.948 1.00 88.38 190 TYR A O 1
ATOM 1512 N N . GLY A 1 191 ? 13.964 -8.185 -6.076 1.00 87.25 191 GLY A N 1
ATOM 1513 C CA . GLY A 1 191 ? 12.809 -9.097 -6.114 1.00 87.25 191 GLY A CA 1
ATOM 1514 C C . GLY A 1 191 ? 13.172 -10.568 -5.857 1.00 87.25 191 GLY A C 1
ATOM 1515 O O . GLY A 1 191 ? 12.410 -11.288 -5.218 1.00 87.25 191 GLY A O 1
ATOM 1516 N N . ASP A 1 192 ? 14.382 -10.976 -6.242 1.00 85.75 192 ASP A N 1
ATOM 1517 C CA . ASP A 1 192 ? 14.987 -12.281 -5.954 1.00 85.75 192 ASP A CA 1
ATOM 1518 C C . ASP A 1 192 ? 15.140 -12.565 -4.449 1.00 85.75 192 ASP A C 1
ATOM 1520 O O . ASP A 1 192 ? 15.046 -13.712 -4.019 1.00 85.75 192 ASP A O 1
ATOM 1524 N N . MET A 1 193 ? 15.290 -11.531 -3.613 1.00 85.44 193 MET A N 1
ATOM 1525 C CA . MET A 1 193 ? 15.362 -11.685 -2.154 1.00 85.44 193 MET A CA 1
ATOM 1526 C C . MET A 1 193 ? 14.005 -11.995 -1.494 1.00 85.44 193 MET A C 1
ATOM 1528 O O . MET A 1 193 ? 13.966 -12.241 -0.285 1.00 85.44 193 MET A O 1
ATOM 1532 N N . LEU A 1 194 ? 12.904 -11.980 -2.256 1.00 84.88 194 LEU A N 1
ATOM 1533 C CA . LEU A 1 194 ? 11.535 -12.225 -1.780 1.00 84.88 194 LEU A CA 1
ATOM 1534 C C . LEU A 1 194 ? 11.091 -13.693 -1.917 1.00 84.88 194 LEU A C 1
ATOM 1536 O O . LEU A 1 194 ? 9.959 -14.026 -1.566 1.00 84.88 194 LEU A O 1
ATOM 1540 N N . ASP A 1 195 ? 11.955 -14.571 -2.433 1.00 77.31 195 ASP A N 1
ATOM 1541 C CA . ASP A 1 195 ? 11.612 -15.951 -2.799 1.00 77.31 195 ASP A CA 1
ATOM 1542 C C . ASP A 1 195 ? 11.552 -16.952 -1.626 1.00 77.31 195 ASP A C 1
ATOM 1544 O O . ASP A 1 195 ? 11.144 -18.100 -1.814 1.00 77.31 195 ASP A O 1
ATOM 1548 N N . GLY A 1 196 ? 11.950 -16.530 -0.421 1.00 65.94 196 GLY A N 1
ATOM 1549 C CA . GLY A 1 196 ? 11.976 -17.364 0.784 1.00 65.94 196 GLY A CA 1
ATOM 1550 C C . GLY A 1 196 ? 13.118 -18.381 0.857 1.00 65.94 196 GLY A C 1
ATOM 1551 O O . GLY A 1 196 ? 13.164 -19.164 1.808 1.00 65.94 196 GLY A O 1
ATOM 1552 N N . ARG A 1 197 ? 14.048 -18.403 -0.106 1.00 59.69 197 ARG A N 1
ATOM 1553 C CA . ARG A 1 197 ? 15.154 -19.367 -0.122 1.00 59.69 197 ARG A CA 1
ATOM 1554 C C . ARG A 1 197 ? 16.335 -18.841 0.682 1.00 59.69 197 ARG A C 1
ATOM 1556 O O . ARG A 1 197 ? 16.998 -17.876 0.305 1.00 59.69 197 ARG A O 1
ATOM 1563 N N . VAL A 1 198 ? 16.612 -19.511 1.797 1.00 49.41 198 VAL A N 1
ATOM 1564 C CA . VAL A 1 198 ? 17.861 -19.337 2.544 1.00 49.41 198 VAL A CA 1
ATOM 1565 C C . VAL A 1 198 ? 18.981 -20.008 1.749 1.00 49.41 198 VAL A C 1
ATOM 1567 O O . VAL A 1 198 ? 18.951 -21.220 1.545 1.00 49.41 198 VAL A O 1
ATOM 1570 N N . SER A 1 199 ? 19.926 -19.193 1.283 1.00 43.06 199 SER A N 1
ATOM 1571 C CA . SER A 1 199 ? 21.226 -19.596 0.733 1.00 43.06 199 SER A CA 1
ATOM 1572 C C . SER A 1 199 ? 22.260 -19.685 1.850 1.00 43.06 199 SER A C 1
ATOM 1574 O O . SER A 1 199 ? 22.407 -18.632 2.518 1.00 43.06 199 SER A O 1
#

Secondary structure (DSSP, 8-state):
------PPP-PPP------------PPPPEEE-------HHHHHHHHHEEEEEEPPEETTEE-SS-EEEEEE-TT--HHHHHHIIIIIS-PPPPSEEEE----SS-PPP-S-HHHHHHHHHHHHHHHHHS-EEEEE---SSHHHHHHHHHHHHHHHHHHHHHHT--TT----PPPPEEEEE---GGGSTTGGGGS----

Foldseek 3Di:
DDDDDDDDDDDPDPPPPPPPPPPPPDDQFAKDQDDDDDDPVSVVVLVFKIKTWAFDDDPNRTPPHTDIDMDGDPPDDVVVVVCCCCVVVVQDDWPEEAEDDDDPPQDPAPPDVVVLVVVLVVVVVVQQVTQYAYEDQCDCHDVNVSNVVSLVVVVVVVVVVVVPDDPPDDDDDGHDDHYDHRHDLVPDDCSVSRSNDDD

Radius of gyration: 25.04 Å; chains: 1; bounding box: 83×56×73 Å

Organism: Nephila pilipes (N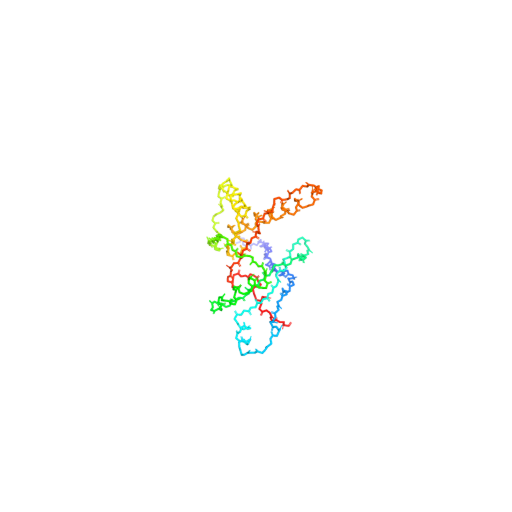CBI:txid299642)

InterPro domains:
  IPR041491 TRPM, SLOG domain [PF18139] (68-154)
  IPR050927 Transient receptor potential cation channel M [PTHR13800] (59-157)